Protein 3VOR (pdb70)

Sequence (182 aa):
GSDDSSRRTTVVSSEELVTNTNNTIRRVAMKKDDAYQQRRDDGGKKYPDYQAPLSLTADSIKKTDSTGIAVAQQLVQLGKLTPDDEARNGISGDYIGIGGAITSSGSTINKGFAMMELNGLSQQEEQCRRSILGQQVGDNWEEEYVAVGTSSPSGSYDALSSAGAVNMLLAATDDNNTTTILRSLAANGQQVSLTAEEKKILLKKTCTATVNSITLASR

Secondary structure (DSSP, 8-state):
--S-HHHHHHHHHHHHHHHHHHHHHGGGTS-PPP---TT--TTGGGT--S--HHHHHHHTTS--GGGGEETTTTEEPEEEEEESSTT--S--EEEEEEEEE-HHHHHHHHHHHGGGSSEEEEE-PPTT--HHHHT-SEETTPPP-SSSEEE-SSTT------HHHHTTS--SSSEEEEEEE-

Nearest PDB structures (foldseek):
  3s0t-assembly1_A  TM=9.886E-01  e=7.025E-37  Escherichia coli
  3hrv-assembly2_B  TM=7.943E-01  e=4.322E-12  Vibrio cholerae
  8uhf-assembly1_I  TM=8.083E-01  e=4.715E-10  Vibrio cholerae
  8uhf-assembly1_F  TM=7.954E-01  e=1.406E-09  Vibrio cholerae
  8uhf-assembly1_E  TM=7.817E-01  e=1.517E-08  Vibrio cholerae

Radius of gyration: 15.05 Å; Cα contacts (8 Å, |Δi|>4): 438; chains: 1; bounding box: 32×28×44 Å

Organism: Escherichia coli (NCBI:txid562)

Solvent-accessible surface area: 8328 Å² total; per-residue (Å²): 82,106,150,47,188,45,6,61,88,0,12,78,15,0,67,41,0,47,105,5,0,62,91,19,21,98,204,56,35,114,13,23,96,44,74,53,1,58,107,22,71,57,105,32,0,116,101,42,105,91,15,9,1,0,0,65,0,16,82,96,66,79,5,72,33,108,54,0,97,0,35,33,16,37,18,18,0,0,4,1,4,0,25,34,59,120,66,34,136,73,19,92,0,0,0,0,1,0,0,16,1,46,67,141,45,0,51,18,0,2,55,73,2,3,69,94,3,52,12,0,10,14,34,89,3,53,56,44,34,4,79,40,5,84,92,37,50,12,71,0,70,28,77,37,70,89,72,61,31,5,16,0,47,21,94,143,2,88,44,57,19,57,74,127,71,9,122,90,2,1,92,37,119,63,1,2,0,8,0,0,13,130

Foldseek 3Di:
DDPDPQLVLLLVLVVLLVVLQCVVPVVVQAGWAWDDQLPDDQVCLCPDDPTFVSSVSVVVVSDHQSSQARPQLRTGKTKHAADEDPPDPTRSKMKIKRWADFLVSVLVSCQRCVLVFQWKFKDFHHRSDDVQSVVDHHYQQDDDDLEGGQAGPHVVRNDDCDSVSSVNYSPDRIMMMMGMHD

InterPro domains:
  IPR010271 Toxin-coregulated pilus subunit TcpA [PF05946] (113-211)
  IPR012902 Prokaryotic N-terminal methylation site [PF07963] (26-50)
  IPR012902 Prokaryotic N-terminal methylation site [PS00409] (29-49)
  IPR012902 Prokaryotic N-terminal methylation site [TIGR02532] (28-50)
  IPR045584 Pilin-like [SSF54523] (59-236)

B-factor: mean 6.89, std 5.55, range [0.01, 31.21]

CATH classification: 3.30.1690.10

Structure (mmCIF, N/CA/C/O backbone):
data_3VOR
#
_entry.id   3VOR
#
_cell.length_a   33.820
_cell.length_b   47.710
_cell.length_c   42.450
_cell.angle_alpha   90.00
_cell.angle_beta   107.52
_cell.angle_gamma   90.00
#
_symmetry.space_group_name_H-M   'P 1 21 1'
#
loop_
_entity.id
_entity.type
_entity.pdbx_description
1 polymer 'CFA/III pilin'
2 water water
#
loop_
_atom_site.group_PDB
_atom_site.id
_atom_site.type_symbol
_atom_site.label_atom_id
_atom_site.label_alt_id
_atom_site.label_comp_id
_atom_site.label_asym_id
_atom_site.label_entity_id
_atom_site.label_seq_id
_atom_site.pdbx_PDB_ins_code
_atom_site.Cartn_x
_atom_site.Cartn_y
_atom_site.Cartn_z
_atom_site.occupancy
_atom_site.B_iso_or_equiv
_atom_site.auth_seq_id
_atom_site.auth_comp_id
_atom_site.auth_asym_id
_atom_site.auth_atom_id
_atom_site.pdbx_PDB_model_num
ATOM 1 N N . GLY A 1 1 ? 14.675 -6.299 64.718 0.45 7.13 1 GLY A N 1
ATOM 2 C CA . GLY A 1 1 ? 13.389 -5.553 64.661 0.45 7.03 1 GLY A CA 1
ATOM 3 C C . GLY A 1 1 ? 12.180 -6.468 64.675 0.45 7.97 1 GLY A C 1
ATOM 4 O O . GLY A 1 1 ? 12.305 -7.691 64.567 0.45 8.46 1 GLY A O 1
ATOM 10 N N . SER A 1 2 ? 10.999 -5.864 64.806 0.50 9.20 2 SER A N 1
ATOM 11 C CA . SER A 1 2 ? 9.727 -6.584 64.853 0.56 11.44 2 SER A CA 1
ATOM 12 C C . SER A 1 2 ? 9.343 -7.014 63.435 0.57 9.59 2 SER A C 1
ATOM 13 O O . SER A 1 2 ? 10.136 -6.854 62.530 0.42 9.07 2 SER A O 1
ATOM 21 N N A ASP A 1 3 ? 8.104 -7.368 63.095 0.45 12.79 3 ASP A N 1
ATOM 22 N N B ASP A 1 3 ? 8.240 -7.760 63.407 0.55 10.43 3 ASP A N 1
ATOM 23 C CA A ASP A 1 3 ? 7.881 -7.896 61.710 0.45 13.04 3 ASP A CA 1
ATOM 24 C CA B ASP A 1 3 ? 7.730 -8.397 62.209 0.55 9.55 3 ASP A CA 1
ATOM 25 C C A ASP A 1 3 ? 7.421 -6.985 60.525 0.45 14.01 3 ASP A C 1
ATOM 26 C C B ASP A 1 3 ? 7.008 -7.356 61.365 0.55 9.88 3 ASP A C 1
ATOM 27 O O A ASP A 1 3 ? 6.239 -6.652 60.422 0.45 14.17 3 ASP A O 1
ATOM 28 O O B ASP A 1 3 ? 5.801 -7.431 61.127 0.55 10.05 3 ASP A O 1
ATOM 45 N N A SER A 1 4 ? 8.339 -6.668 59.597 0.45 14.50 4 SER A N 1
ATOM 46 N N B SER A 1 4 ? 7.772 -6.370 60.914 0.55 9.66 4 SER A N 1
ATOM 47 C CA A SER A 1 4 ? 8.047 -5.752 58.474 0.45 13.77 4 SER A CA 1
ATOM 48 C CA B SER A 1 4 ? 7.216 -5.243 60.184 0.55 9.87 4 SER A CA 1
ATOM 49 C C A SER A 1 4 ? 8.807 -6.024 57.146 0.45 10.84 4 SER A C 1
ATOM 50 C C B SER A 1 4 ? 7.605 -5.301 58.718 0.55 8.04 4 SER A C 1
ATOM 51 O O A SER A 1 4 ? 10.034 -5.995 57.110 0.45 10.97 4 SER A O 1
ATOM 52 O O B SER A 1 4 ? 8.75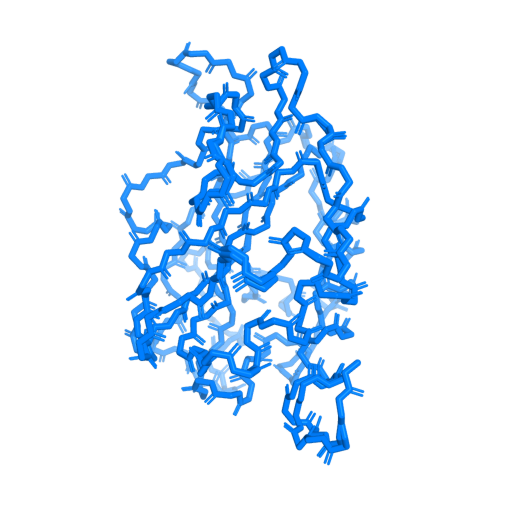7 -5.557 58.368 0.55 10.27 4 SER A O 1
ATOM 67 N N A ARG A 1 5 ? 8.065 -6.235 56.056 0.45 10.27 5 ARG A N 1
ATOM 68 N N B ARG A 1 5 ? 6.628 -5.049 57.861 0.55 7.98 5 ARG A N 1
ATOM 69 C CA A ARG A 1 5 ? 8.654 -6.544 54.746 0.45 10.64 5 ARG A CA 1
ATOM 70 C CA B ARG A 1 5 ? 6.817 -5.218 56.437 0.55 7.56 5 ARG A CA 1
ATOM 71 C C A ARG A 1 5 ? 9.537 -5.431 54.200 0.45 8.28 5 ARG A C 1
ATOM 72 C C B ARG A 1 5 ? 7.971 -4.356 55.929 0.55 7.79 5 ARG A C 1
ATOM 73 O O A ARG A 1 5 ? 10.647 -5.682 53.723 0.45 9.39 5 ARG A O 1
ATOM 74 O O B ARG A 1 5 ? 8.206 -3.247 56.412 0.55 9.06 5 ARG A O 1
ATOM 115 N N A THR A 1 6 ? 9.044 -4.199 54.260 0.45 8.05 6 THR A N 1
ATOM 116 N N B THR A 1 6 ? 8.703 -4.907 54.968 0.55 7.55 6 THR A N 1
ATOM 117 C CA A THR A 1 6 ? 9.779 -3.086 53.677 0.45 9.35 6 THR A CA 1
ATOM 118 C CA B THR A 1 6 ? 9.693 -4.165 54.179 0.55 7.46 6 THR A CA 1
ATOM 119 C C A THR A 1 6 ? 11.055 -2.785 54.466 0.45 8.28 6 THR A C 1
ATOM 120 C C B THR A 1 6 ? 11.041 -3.895 54.865 0.55 6.31 6 THR A C 1
ATOM 121 O O A THR A 1 6 ? 12.055 -2.379 53.886 0.45 9.36 6 THR A O 1
ATOM 122 O O B THR A 1 6 ? 12.044 -3.792 54.177 0.55 6.81 6 THR A O 1
ATOM 143 N N A VAL A 1 7 ? 11.028 -2.988 55.779 0.45 6.25 7 VAL A N 1
ATOM 144 N N B VAL A 1 7 ? 11.078 -3.782 56.194 0.55 5.54 7 VAL A N 1
ATOM 145 C CA A VAL A 1 7 ? 12.243 -2.823 56.574 0.45 5.29 7 VAL A CA 1
ATOM 146 C CA B VAL A 1 7 ? 12.332 -3.425 56.879 0.55 5.03 7 VAL A CA 1
ATOM 147 C C A VAL A 1 7 ? 13.300 -3.906 56.280 0.45 4.49 7 VAL A C 1
ATOM 148 C C B VAL A 1 7 ? 13.465 -4.430 56.608 0.55 4.12 7 VAL A C 1
ATOM 149 O O A VAL A 1 7 ? 14.448 -3.584 55.988 0.45 4.08 7 VAL A O 1
ATOM 150 O O B VAL A 1 7 ? 14.570 -4.025 56.260 0.55 3.90 7 VAL A O 1
ATOM 175 N N A SER A 1 8 ? 12.919 -5.181 56.344 0.45 5.57 8 SER A N 1
ATOM 176 N N B SER A 1 8 ? 13.204 -5.727 56.750 0.55 3.96 8 SER A N 1
ATOM 177 C CA A SER A 1 8 ? 13.900 -6.278 56.275 0.45 6.36 8 SER A CA 1
ATOM 178 C CA B SER A 1 8 ? 14.203 -6.720 56.398 0.55 3.80 8 SER A CA 1
ATOM 179 C C A SER A 1 8 ? 14.630 -6.297 54.970 0.45 7.22 8 SER A C 1
ATOM 180 C C B SER A 1 8 ? 14.699 -6.505 54.920 0.55 6.28 8 SER A C 1
ATOM 181 O O A SER A 1 8 ? 15.855 -6.452 54.874 0.45 5.58 8 SER A O 1
ATOM 182 O O B SER A 1 8 ? 15.900 -6.562 54.678 0.55 8.17 8 SER A O 1
ATOM 197 N N . GLU A 1 9 ? 13.807 -6.195 53.951 1.00 9.31 9 GLU A N 1
ATOM 198 C CA A GLU A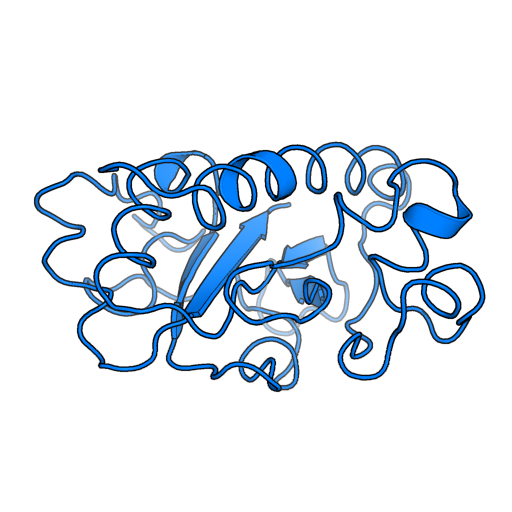 1 9 ? 14.260 -6.044 52.557 0.61 8.62 9 GLU A CA 1
ATOM 199 C CA B GLU A 1 9 ? 14.211 -6.019 52.551 0.39 9.06 9 GLU A CA 1
ATOM 200 C C . GLU A 1 9 ? 15.177 -4.842 52.386 1.00 7.25 9 GLU A C 1
ATOM 201 O O . GLU A 1 9 ? 16.179 -4.925 51.654 1.00 6.95 9 GLU A O 1
ATOM 224 N N . LEU A 1 10 ? 14.844 -3.729 53.038 1.00 6.13 10 LEU A N 1
ATOM 225 C CA . LEU A 1 10 ? 15.679 -2.537 52.920 1.00 5.11 10 LEU A CA 1
ATOM 226 C C . LEU A 1 10 ? 17.049 -2.797 53.552 1.00 4.21 10 LEU A C 1
ATOM 227 O O . LEU A 1 10 ? 18.078 -2.444 52.974 1.00 4.08 10 LEU A O 1
ATOM 243 N N . VAL A 1 11 ? 17.054 -3.422 54.729 1.00 3.75 11 VAL A N 1
ATOM 244 C CA . VAL A 1 11 ? 18.309 -3.782 55.373 1.00 3.98 11 VAL A CA 1
ATOM 245 C C . VAL A 1 11 ? 19.164 -4.657 54.447 1.00 3.82 11 VAL A C 1
ATOM 246 O O . VAL A 1 11 ? 20.350 -4.405 54.247 1.00 3.82 11 VAL A O 1
ATOM 259 N N . THR A 1 12 ? 18.571 -5.694 53.880 1.00 4.51 12 THR A N 1
ATOM 260 C CA . THR A 1 12 ? 19.321 -6.554 52.991 1.00 4.82 12 THR A CA 1
ATOM 261 C C . THR A 1 12 ? 19.832 -5.760 51.783 1.00 4.19 12 THR A C 1
ATOM 262 O O . THR A 1 12 ? 20.980 -5.931 51.377 1.00 4.47 12 THR A O 1
ATOM 273 N N . ASN A 1 13 ? 19.014 -4.871 51.230 1.00 4.65 13 ASN A N 1
ATOM 274 C CA . ASN A 1 13 ? 19.465 -4.048 50.112 1.00 4.35 13 ASN A CA 1
ATOM 275 C C . ASN A 1 13 ? 20.693 -3.227 50.492 1.00 3.80 13 ASN A C 1
ATOM 276 O O . ASN A 1 13 ? 21.581 -3.036 49.662 1.00 4.07 13 ASN A O 1
ATOM 287 N N . THR A 1 14 ? 20.768 -2.718 51.724 1.00 3.70 14 THR A N 1
ATOM 288 C CA . THR A 1 14 ? 21.951 -1.939 52.076 1.00 3.31 14 THR A CA 1
ATOM 289 C C . THR A 1 14 ? 23.226 -2.758 51.929 1.00 3.57 14 THR A C 1
ATOM 290 O O . THR A 1 14 ? 24.256 -2.235 51.512 1.00 4.29 14 THR A O 1
ATOM 301 N N . ASN A 1 15 ? 23.176 -4.035 52.291 1.00 5.51 15 ASN A N 1
ATOM 302 C CA A ASN A 1 15 ? 24.282 -4.968 52.174 0.54 5.00 15 ASN A CA 1
ATOM 303 C CA B ASN A 1 15 ? 24.397 -4.805 52.098 0.46 4.58 15 ASN A CA 1
ATOM 304 C C . ASN A 1 15 ? 24.604 -5.269 50.683 1.00 4.64 15 ASN A C 1
ATOM 305 O O . ASN A 1 15 ? 25.759 -5.282 50.233 1.00 5.63 15 ASN A O 1
ATOM 326 N N . THR A 1 16 ? 23.549 -5.577 49.930 1.00 4.37 16 THR A N 1
ATOM 327 C CA . THR A 1 16 ? 23.725 -5.893 48.518 1.00 4.52 16 THR A CA 1
ATOM 328 C C . THR A 1 16 ? 24.364 -4.707 47.780 1.00 4.17 16 THR A C 1
ATOM 329 O O . THR A 1 16 ? 25.257 -4.866 46.944 1.00 4.99 16 THR A O 1
ATOM 340 N N . ILE A 1 17 ? 23.879 -3.504 48.075 1.00 4.01 17 ILE A N 1
ATOM 341 C CA . ILE A 1 17 ? 24.413 -2.305 47.460 1.00 3.74 17 ILE A CA 1
ATOM 342 C C . ILE A 1 17 ? 25.866 -2.085 47.881 1.00 4.09 17 ILE A C 1
ATOM 343 O O . ILE A 1 17 ? 26.690 -1.732 47.051 1.00 4.68 17 ILE A O 1
ATOM 359 N N . ARG A 1 18 ? 26.190 -2.292 49.149 1.00 5.98 18 ARG A N 1
ATOM 360 C CA A ARG A 1 18 ? 27.565 -2.122 49.591 0.46 5.90 18 ARG A CA 1
ATOM 361 C CA B ARG A 1 18 ? 27.562 -2.136 49.594 0.54 6.00 18 ARG A CA 1
ATOM 362 C C . ARG A 1 18 ? 28.512 -3.026 48.794 1.00 5.95 18 ARG A C 1
ATOM 363 O O . ARG A 1 18 ? 29.573 -2.588 48.349 1.00 6.53 18 ARG A O 1
ATOM 404 N N . VAL A 1 19 ? 28.140 -4.295 48.621 1.00 5.94 19 VAL A N 1
ATOM 405 C CA . VAL A 1 19 ? 28.959 -5.237 47.859 1.00 6.70 19 VAL A CA 1
ATOM 406 C C . VAL A 1 19 ? 29.134 -4.735 46.423 1.00 5.93 19 VAL A C 1
ATOM 407 O O . VAL A 1 19 ? 30.231 -4.748 45.861 1.00 6.67 19 VAL A O 1
ATOM 420 N N . ALA A 1 20 ? 28.038 -4.298 45.818 1.00 4.74 20 ALA A N 1
ATOM 421 C CA . ALA A 1 20 ? 28.079 -3.817 44.437 1.00 4.49 20 ALA A CA 1
ATOM 422 C C . ALA A 1 20 ? 28.925 -2.548 44.286 1.00 4.29 20 ALA A C 1
ATOM 423 O O . ALA A 1 20 ? 29.656 -2.414 43.304 1.00 5.03 20 ALA A O 1
ATOM 430 N N . MET A 1 21 ? 28.798 -1.612 45.225 1.00 4.28 21 MET A N 1
ATOM 431 C CA . MET A 1 21 ? 29.593 -0.384 45.193 1.00 4.59 21 MET A CA 1
ATOM 432 C C . MET A 1 21 ? 31.079 -0.705 45.236 1.00 5.34 21 MET A C 1
ATOM 433 O O . MET A 1 21 ? 31.878 -0.123 44.523 1.00 5.93 21 MET A O 1
ATOM 447 N N . LYS A 1 22 ? 31.465 -1.608 46.121 1.00 7.40 22 LYS A N 1
ATOM 448 C CA A LYS A 1 22 ? 32.866 -2.014 46.218 0.53 8.84 22 LYS A CA 1
ATOM 449 C CA B LYS A 1 22 ? 32.864 -1.994 46.204 0.47 8.04 22 LYS A CA 1
ATOM 450 C C . LYS A 1 22 ? 33.330 -2.639 44.905 1.00 7.43 22 LYS A C 1
ATOM 451 O O . LYS A 1 22 ? 34.407 -2.307 44.383 1.00 8.04 22 LYS A O 1
ATOM 488 N N A ASP A 1 23 ? 32.529 -3.552 44.364 0.61 6.82 23 ASP A N 1
ATOM 489 N N B ASP A 1 23 ? 32.539 -3.553 44.363 0.39 6.82 23 ASP A N 1
ATOM 490 C CA A ASP A 1 23 ? 32.893 -4.243 43.137 0.61 7.05 23 ASP A CA 1
ATOM 491 C CA B ASP A 1 23 ? 32.938 -4.221 43.137 0.39 6.99 23 ASP A CA 1
ATOM 492 C C A ASP A 1 23 ? 33.070 -3.253 41.985 0.61 7.02 23 ASP A C 1
ATOM 493 C C B ASP A 1 23 ? 33.087 -3.237 41.982 0.39 7.02 23 ASP A C 1
ATOM 494 O O A ASP A 1 23 ? 34.041 -3.321 41.243 0.61 9.50 23 ASP A O 1
ATOM 495 O O B ASP A 1 23 ? 34.050 -3.302 41.227 0.39 9.50 23 ASP A O 1
ATOM 512 N N . ALA A 1 24 ? 32.150 -2.307 41.857 1.00 7.14 24 ALA A N 1
ATOM 513 C CA . ALA A 1 24 ? 32.183 -1.376 40.755 1.00 6.71 24 ALA A CA 1
ATOM 514 C C . ALA A 1 24 ? 33.312 -0.359 40.860 1.00 6.46 24 ALA A C 1
ATOM 515 O O . ALA A 1 24 ? 33.926 -0.017 39.857 1.00 8.01 24 ALA A O 1
ATOM 522 N N . TYR A 1 25 ? 33.566 0.145 42.065 1.00 6.23 25 TYR A N 1
ATOM 523 C CA . TYR A 1 25 ? 34.326 1.388 42.222 1.00 5.77 25 TYR A CA 1
ATOM 524 C C . TYR A 1 25 ? 35.555 1.347 43.090 1.00 7.24 25 TYR A C 1
ATOM 525 O O . TYR A 1 25 ? 36.383 2.242 43.008 1.00 7.21 25 TYR A O 1
ATOM 543 N N A GLN A 1 26 ? 35.752 0.298 43.869 0.44 9.20 26 GLN A N 1
ATOM 544 N N B GLN A 1 26 ? 35.620 0.392 44.005 0.56 7.63 26 GLN A N 1
ATOM 545 C CA A GLN A 1 26 ? 36.921 0.296 44.741 0.44 10.07 26 GLN A CA 1
ATOM 546 C CA B GLN A 1 26 ? 36.686 0.421 44.992 0.56 8.00 26 GLN A CA 1
ATOM 547 C C A GLN A 1 26 ? 38.247 0.397 43.945 0.44 10.42 26 GLN A C 1
ATOM 548 C C B GLN A 1 26 ? 38.070 0.504 44.331 0.56 9.23 26 GLN A C 1
ATOM 549 O O A GLN A 1 26 ? 39.205 0.983 44.438 0.44 13.03 26 GLN A O 1
ATOM 550 O O B GLN A 1 26 ? 38.943 1.213 44.828 0.56 10.08 26 GLN A O 1
ATOM 577 N N A ARG A 1 27 ? 38.304 -0.143 42.724 0.44 12.00 27 ARG A N 1
ATOM 578 N N B ARG A 1 27 ? 38.273 -0.216 43.227 0.56 9.86 27 ARG A N 1
ATOM 579 C CA A ARG A 1 27 ? 39.524 -0.061 41.897 0.44 14.16 27 ARG A CA 1
ATOM 580 C CA B ARG A 1 27 ? 39.564 -0.211 42.528 0.56 11.18 27 ARG A CA 1
ATOM 581 C C A ARG A 1 27 ? 39.888 1.378 41.498 0.44 11.52 27 ARG A C 1
ATOM 582 C C B ARG A 1 27 ? 39.962 1.197 42.064 0.56 9.23 27 ARG A C 1
ATOM 583 O O A ARG A 1 27 ? 41.045 1.679 41.178 0.44 10.90 27 ARG A O 1
ATOM 584 O O B ARG A 1 27 ? 41.151 1.496 41.943 0.56 10.50 27 ARG A O 1
ATOM 625 N N A ASP A 1 28 ? 38.893 2.257 41.506 0.44 10.75 28 ASP A N 1
ATOM 626 N N B ASP A 1 28 ? 38.972 2.039 41.772 0.56 7.54 28 ASP A N 1
ATOM 627 C CA A ASP A 1 28 ? 39.094 3.672 41.203 0.44 9.33 28 ASP A CA 1
ATOM 628 C CA B ASP A 1 28 ? 39.198 3.416 41.305 0.56 7.15 28 ASP A CA 1
ATOM 629 C C A ASP A 1 28 ? 39.639 4.448 42.398 0.44 7.33 28 ASP A C 1
ATOM 630 C C B ASP A 1 28 ? 39.773 4.266 42.417 0.56 5.95 28 ASP A C 1
ATOM 631 O O A ASP A 1 28 ? 40.111 5.576 42.243 0.44 7.81 28 ASP A O 1
ATOM 632 O O B ASP A 1 28 ? 40.370 5.310 42.161 0.56 7.09 28 ASP A O 1
ATOM 649 N N A GLY A 1 29 ? 39.536 3.858 43.587 0.44 7.67 29 GLY A N 1
ATOM 650 N N B GLY A 1 29 ? 39.545 3.840 43.654 0.56 7.64 29 GLY A N 1
ATOM 651 C CA A GLY A 1 29 ? 39.939 4.524 44.811 0.44 9.85 29 GLY A CA 1
ATOM 652 C CA B GLY A 1 29 ? 39.978 4.591 44.811 0.56 9.85 29 GLY A CA 1
ATOM 653 C C A GLY A 1 29 ? 39.111 5.754 45.132 0.44 9.21 29 GLY A C 1
ATOM 654 C C B GLY A 1 29 ? 39.053 5.720 45.210 0.56 9.20 29 GLY A C 1
ATOM 655 O O A GLY A 1 29 ? 39.552 6.607 45.901 0.44 12.12 29 GLY A O 1
ATOM 656 O O B GLY A 1 29 ? 39.370 6.419 46.163 0.56 12.12 29 GLY A O 1
ATOM 663 N N A LYS A 1 30 ? 37.925 5.845 44.538 0.44 6.24 30 LYS A N 1
ATOM 664 N N B LYS A 1 30 ? 37.934 5.888 44.507 0.56 6.25 30 LYS A N 1
ATOM 665 C CA A LYS A 1 30 ? 36.989 6.921 44.807 0.44 5.96 30 LYS A CA 1
ATOM 666 C CA B LYS A 1 30 ? 36.984 6.953 44.774 0.56 5.96 30 LYS A CA 1
ATOM 667 C C A LYS A 1 30 ? 35.622 6.497 44.291 0.44 4.19 30 LYS A C 1
ATOM 668 C C B LYS A 1 30 ? 35.628 6.561 44.213 0.56 4.19 30 LYS A C 1
ATOM 669 O O A LYS A 1 30 ? 35.505 5.504 43.565 0.44 4.73 30 LYS A O 1
ATOM 670 O O B LYS A 1 30 ? 35.529 5.689 43.351 0.56 4.74 30 LYS A O 1
ATOM 707 N N . TYR A 1 31 ? 34.604 7.246 44.702 1.00 3.08 31 TYR A N 1
ATOM 708 C CA . TYR A 1 31 ? 33.212 6.890 44.474 1.00 2.73 31 TYR A CA 1
ATOM 709 C C . TYR A 1 31 ? 32.464 8.006 43.755 1.00 2.85 31 TYR A C 1
ATOM 710 O O . TYR A 1 31 ? 32.897 9.161 43.756 1.00 3.40 31 TYR A O 1
ATOM 728 N N . PRO A 1 32 ? 31.327 7.683 43.122 1.00 3.07 32 PRO A N 1
ATOM 729 C CA . PRO A 1 32 ? 30.629 8.696 42.329 1.00 3.51 32 PRO A CA 1
ATOM 730 C C . PRO A 1 32 ? 29.977 9.811 43.140 1.00 2.71 32 PRO A C 1
ATOM 731 O O . PRO A 1 32 ? 29.449 9.596 44.222 1.00 3.26 32 PRO A O 1
ATOM 742 N N . ASP A 1 33 ? 29.954 11.002 42.559 1.00 2.61 33 ASP A N 1
ATOM 743 C CA . ASP A 1 33 ? 29.180 12.104 43.105 1.00 2.34 33 ASP A CA 1
ATOM 744 C C . ASP A 1 33 ? 27.694 11.726 43.158 1.00 2.19 33 ASP A C 1
ATOM 745 O O . ASP A 1 33 ? 27.191 10.970 42.325 1.00 2.61 33 ASP A O 1
ATOM 754 N N . TYR A 1 34 ? 26.985 12.338 44.095 1.00 2.13 34 TYR A N 1
ATOM 755 C CA . TYR A 1 34 ? 25.542 12.252 44.139 1.00 1.92 34 TYR A CA 1
ATOM 756 C C . TYR A 1 34 ? 24.915 12.763 42.844 1.00 1.83 34 TYR A C 1
ATOM 757 O O . TYR A 1 34 ? 25.244 13.852 42.367 1.00 2.53 34 TYR A O 1
ATOM 775 N N . GLN A 1 35 ? 23.958 11.998 42.320 1.00 1.72 35 GLN A N 1
ATOM 776 C CA . GLN A 1 35 ? 22.954 12.495 41.379 1.00 1.98 35 GLN A CA 1
ATOM 777 C C . GLN A 1 35 ? 21.623 11.939 41.876 1.00 1.99 35 GLN A C 1
ATOM 778 O O . GLN A 1 35 ? 21.541 10.790 42.300 1.00 2.43 35 GLN A O 1
ATOM 792 N N . ALA A 1 36 ? 20.581 12.755 41.858 1.00 2.37 36 ALA A N 1
ATOM 793 C CA . ALA A 1 36 ? 19.341 12.359 42.500 1.00 2.75 36 ALA A CA 1
ATOM 794 C C . ALA A 1 36 ? 18.646 11.221 41.754 1.00 2.17 36 ALA A C 1
ATOM 795 O O . ALA A 1 36 ? 18.454 11.298 40.551 1.00 2.59 36 ALA A O 1
ATOM 802 N N . PRO A 1 37 ? 18.195 10.191 42.491 1.00 1.96 37 PRO A N 1
ATOM 803 C CA . PRO A 1 37 ? 17.476 9.057 41.878 1.00 1.93 37 PRO A CA 1
ATOM 804 C C . PRO A 1 37 ? 15.954 9.209 41.969 1.00 1.99 37 PRO A C 1
ATOM 805 O O . PRO A 1 37 ? 15.228 8.266 41.672 1.00 2.53 37 PRO A O 1
ATOM 816 N N . LEU A 1 38 ? 15.491 10.372 42.414 1.00 2.96 38 LEU A N 1
ATOM 817 C CA . LEU A 1 38 ? 14.123 10.567 42.865 1.00 2.71 38 LEU A CA 1
ATOM 818 C C . LEU A 1 38 ? 13.090 10.600 41.765 1.00 3.53 38 LEU A C 1
ATOM 819 O O . LEU A 1 38 ? 11.889 10.531 42.067 1.00 5.39 38 LEU A O 1
ATOM 835 N N . SER A 1 39 ? 13.532 10.709 40.511 1.00 4.12 39 SER A N 1
ATOM 836 C CA . SER A 1 39 ? 12.609 10.653 39.391 1.00 5.09 39 SER A CA 1
ATOM 837 C C . SER A 1 39 ? 12.729 9.351 38.598 1.00 4.67 39 SER A C 1
ATOM 838 O O . SER A 1 39 ? 12.040 9.181 37.598 1.00 5.80 39 SER A O 1
ATOM 846 N N . LEU A 1 40 ? 13.587 8.432 39.033 1.00 4.46 40 LEU A N 1
ATOM 847 C CA . LEU A 1 40 ? 13.750 7.170 38.339 1.00 3.90 40 LEU A CA 1
ATOM 848 C C . LEU A 1 40 ? 12.513 6.307 38.432 1.00 4.04 40 LEU A C 1
ATOM 849 O O . LEU A 1 40 ? 11.778 6.328 39.414 1.00 5.18 40 LEU A O 1
ATOM 865 N N . THR A 1 41 ? 12.350 5.503 37.398 1.00 4.45 41 THR A N 1
ATOM 866 C CA . THR A 1 41 ? 11.376 4.429 37.368 1.00 5.48 41 THR A CA 1
ATOM 867 C C . THR A 1 41 ? 12.120 3.108 37.174 1.00 5.34 41 THR A C 1
ATOM 868 O O . THR A 1 41 ? 13.336 3.082 36.948 1.00 4.66 41 THR A O 1
ATOM 879 N N . ALA A 1 42 ? 11.379 2.006 37.172 1.00 6.95 42 ALA A N 1
ATOM 880 C CA . ALA A 1 42 ? 12.010 0.726 36.912 1.00 8.47 42 ALA A CA 1
ATOM 881 C C . ALA A 1 42 ? 12.553 0.670 35.477 1.00 7.26 42 ALA A C 1
ATOM 882 O O . ALA A 1 42 ? 13.451 -0.130 35.205 1.00 9.06 42 ALA A O 1
ATOM 889 N N . ASP A 1 43 ? 12.027 1.505 34.580 1.00 5.74 43 ASP A N 1
ATOM 890 C CA . ASP A 1 43 ? 12.611 1.627 33.256 1.00 5.30 43 ASP A CA 1
ATOM 891 C C . ASP A 1 43 ? 13.877 2.472 33.276 1.00 4.94 43 ASP A C 1
ATOM 892 O O . ASP A 1 43 ? 14.952 2.058 32.802 1.00 5.37 43 ASP A O 1
ATOM 901 N N . SER A 1 44 ? 13.756 3.675 33.831 1.00 4.37 44 SER A N 1
ATOM 902 C CA . SER A 1 44 ? 14.825 4.643 33.640 1.00 3.52 44 SER A CA 1
ATOM 903 C C . SER A 1 44 ? 16.037 4.390 34.542 1.00 3.06 44 SER A C 1
ATOM 904 O O . SER A 1 44 ? 17.124 4.892 34.250 1.00 3.05 44 SER A O 1
ATOM 912 N N . ILE A 1 45 ? 15.920 3.580 35.585 1.00 2.97 45 ILE A N 1
ATOM 913 C CA . ILE A 1 45 ? 17.129 3.174 36.289 1.00 2.81 45 ILE A CA 1
ATOM 914 C C . ILE A 1 45 ? 18.095 2.432 35.357 1.00 3.05 45 ILE A C 1
ATOM 915 O O . ILE A 1 45 ? 19.302 2.427 35.582 1.00 3.20 45 ILE A O 1
ATOM 931 N N . LYS A 1 46 ? 17.554 1.818 34.299 1.00 3.79 46 LYS A N 1
ATOM 932 C CA A LYS A 1 46 ? 18.335 1.069 33.332 0.51 3.95 46 LYS A CA 1
ATOM 933 C CA B LYS A 1 46 ? 18.382 1.090 33.347 0.49 3.91 46 LYS A CA 1
ATOM 934 C C . LYS A 1 46 ? 18.918 1.955 32.221 1.00 3.98 46 LYS A C 1
ATOM 935 O O . LYS A 1 46 ? 19.725 1.472 31.418 1.00 4.92 46 LYS A O 1
ATOM 972 N N . THR A 1 47 ? 18.496 3.219 32.145 1.00 3.80 47 THR A N 1
ATOM 973 C CA . THR A 1 47 ? 18.859 4.070 31.029 1.00 3.98 47 THR A CA 1
ATOM 974 C C . THR A 1 47 ? 19.442 5.425 31.402 1.00 3.24 47 THR A C 1
ATOM 975 O O . THR A 1 47 ? 20.110 6.042 30.574 1.00 4.59 47 THR A O 1
ATOM 986 N N . ASP A 1 48 ? 19.190 5.930 32.604 1.00 2.99 48 ASP A N 1
ATOM 987 C CA . ASP A 1 48 ? 19.641 7.273 32.924 1.00 3.22 48 ASP A CA 1
ATOM 988 C C . ASP A 1 48 ? 21.159 7.274 32.996 1.00 2.90 48 ASP A C 1
ATOM 989 O O . ASP A 1 48 ? 21.751 6.434 33.658 1.00 4.06 48 ASP A O 1
ATOM 998 N N . SER A 1 49 ? 21.785 8.249 32.352 1.00 2.70 49 SER A N 1
ATOM 999 C CA . SER A 1 49 ? 23.237 8.283 32.272 1.00 3.41 49 SER A CA 1
ATOM 1000 C C . SER A 1 49 ? 23.845 9.548 32.874 1.00 3.45 49 SER A C 1
ATOM 1001 O O . SER A 1 49 ? 24.979 9.890 32.570 1.00 5.42 49 SER A O 1
ATOM 1009 N N . THR A 1 50 ? 23.126 10.181 33.793 1.00 3.01 50 THR A N 1
ATOM 1010 C CA . THR A 1 50 ? 23.657 11.366 34.457 1.00 3.10 50 THR A CA 1
ATOM 1011 C C . THR A 1 50 ? 24.598 11.061 35.625 1.00 3.47 50 THR A C 1
ATOM 1012 O O . THR A 1 50 ? 25.216 11.971 36.160 1.00 4.66 50 THR A O 1
ATOM 1023 N N . GLY A 1 51 ? 24.737 9.797 36.004 1.00 3.33 51 GLY A N 1
ATOM 1024 C CA . GLY A 1 51 ? 25.659 9.433 37.065 1.00 3.49 51 GLY A CA 1
ATOM 1025 C C . GLY A 1 51 ? 25.014 9.073 38.393 1.00 2.98 51 GLY A C 1
ATOM 1026 O O . GLY A 1 51 ? 25.674 9.164 39.429 1.00 4.07 51 GLY A O 1
ATOM 1030 N N . ILE A 1 52 ? 23.754 8.660 38.373 1.00 2.47 52 ILE A N 1
ATOM 1031 C CA . ILE A 1 52 ? 23.073 8.226 39.587 1.00 2.17 52 ILE A CA 1
ATOM 1032 C C . ILE A 1 52 ? 23.627 6.851 39.961 1.00 2.15 52 ILE A C 1
ATOM 1033 O O . ILE A 1 52 ? 23.544 5.928 39.160 1.00 2.77 52 ILE A O 1
ATOM 1049 N N . ALA A 1 53 ? 24.184 6.700 41.159 1.00 2.43 53 ALA A N 1
ATOM 1050 C CA . ALA A 1 53 ? 24.906 5.466 41.460 1.00 2.61 53 ALA A CA 1
ATOM 1051 C C . ALA A 1 53 ? 24.051 4.212 41.296 1.00 2.33 53 ALA A C 1
ATOM 1052 O O . ALA A 1 53 ? 24.533 3.245 40.723 1.00 2.72 53 ALA A O 1
ATOM 1059 N N . VAL A 1 54 ? 22.806 4.181 41.789 1.00 2.33 54 VAL A N 1
ATOM 1060 C CA . VAL A 1 54 ? 22.063 2.919 41.619 1.00 2.43 54 VAL A CA 1
ATOM 1061 C C . VAL A 1 54 ? 21.813 2.619 40.147 1.00 2.46 54 VAL A C 1
ATOM 1062 O O . VAL A 1 54 ? 21.755 1.448 39.753 1.00 2.83 54 VAL A O 1
ATOM 1075 N N . ALA A 1 55 ? 21.627 3.658 39.327 1.00 2.46 55 ALA A N 1
ATOM 1076 C CA . ALA A 1 55 ? 21.466 3.452 37.892 1.00 2.51 55 ALA A CA 1
ATOM 1077 C C . ALA A 1 55 ? 22.748 2.885 37.288 1.00 2.47 55 ALA A C 1
ATOM 1078 O O . ALA A 1 55 ? 22.706 1.969 36.456 1.00 2.61 55 ALA A O 1
ATOM 1085 N N . GLN A 1 56 ? 23.902 3.423 37.701 1.00 2.79 56 GLN A N 1
ATOM 1086 C CA A GLN A 1 56 ? 25.151 2.863 37.220 0.59 2.60 56 GLN A CA 1
ATOM 1087 C CA B GLN A 1 56 ? 25.180 2.885 37.244 0.41 2.98 56 GLN A CA 1
ATOM 1088 C C . GLN A 1 56 ? 25.285 1.392 37.610 1.00 2.33 56 GLN A C 1
ATOM 1089 O O . GLN A 1 56 ? 25.681 0.572 36.779 1.00 2.80 56 GLN A O 1
ATOM 1116 N N . LEU A 1 57 ? 24.969 1.048 38.860 1.00 2.35 57 LEU A N 1
ATOM 1117 C CA . LEU A 1 57 ? 25.112 -0.325 39.307 1.00 2.22 57 LEU A CA 1
ATOM 1118 C C . LEU A 1 57 ? 24.173 -1.271 38.547 1.00 2.19 57 L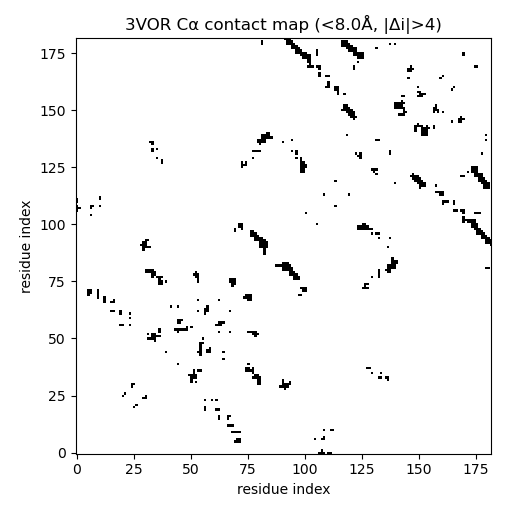EU A C 1
ATOM 1119 O O . LEU A 1 57 ? 24.563 -2.389 38.190 1.00 2.86 57 LEU A O 1
ATOM 1135 N N . VAL A 1 58 ? 22.945 -0.818 38.286 1.00 2.16 58 VAL A N 1
ATOM 1136 C CA . VAL A 1 58 ? 22.016 -1.621 37.491 1.00 2.27 58 VAL A CA 1
ATOM 1137 C C . VAL A 1 58 ? 22.530 -1.771 36.050 1.00 2.22 58 VAL A C 1
ATOM 1138 O O . VAL A 1 58 ? 22.489 -2.856 35.480 1.00 2.73 58 VAL A O 1
ATOM 1151 N N . GLN A 1 59 ? 23.026 -0.684 35.467 1.00 2.63 59 GLN A N 1
ATOM 1152 C CA . GLN A 1 59 ? 23.532 -0.736 34.107 1.00 2.91 59 GLN A CA 1
ATOM 1153 C C . GLN A 1 59 ? 24.821 -1.553 33.973 1.00 3.36 59 GLN A C 1
ATOM 1154 O O . GLN A 1 59 ? 25.104 -2.094 32.903 1.00 4.71 59 GLN A O 1
ATOM 1168 N N . LEU A 1 60 ? 25.595 -1.658 35.042 1.00 2.89 60 LEU A N 1
ATOM 1169 C CA . LEU A 1 60 ? 26.747 -2.550 35.095 1.00 3.28 60 LEU A CA 1
ATOM 1170 C C . LEU A 1 60 ? 26.348 -3.993 35.332 1.00 3.27 60 LEU A C 1
ATOM 1171 O O . LEU A 1 60 ? 27.199 -4.881 35.309 1.00 4.54 60 LEU A O 1
ATOM 1187 N N . GLY A 1 61 ? 25.075 -4.262 35.591 1.00 2.67 61 GLY A N 1
ATOM 1188 C CA . GLY A 1 61 ? 24.635 -5.620 35.834 1.00 3.50 61 GLY A CA 1
ATOM 1189 C C . GLY A 1 61 ? 24.997 -6.148 37.213 1.00 2.82 61 GLY A C 1
ATOM 1190 O O . GLY A 1 61 ? 24.974 -7.363 37.433 1.00 3.68 61 GLY A O 1
ATOM 1194 N N . LYS A 1 62 ? 25.298 -5.254 38.149 1.00 3.02 62 LYS A N 1
ATOM 1195 C CA . LYS A 1 62 ? 25.701 -5.616 39.496 1.00 3.80 62 LYS A CA 1
ATOM 1196 C C . LYS A 1 62 ? 24.594 -5.524 40.527 1.00 4.08 62 LYS A C 1
ATOM 1197 O O . LYS A 1 62 ? 24.813 -5.845 41.675 1.00 6.15 62 LYS A O 1
ATOM 1216 N N . LEU A 1 63 ? 23.434 -5.042 40.103 1.00 3.59 63 LEU A N 1
ATOM 1217 C CA . LEU A 1 63 ? 22.283 -4.756 40.938 1.00 3.58 63 LEU A CA 1
ATOM 1218 C C . LEU A 1 63 ? 21.084 -4.812 39.999 1.00 3.28 63 LEU A C 1
ATOM 1219 O O . LEU A 1 63 ? 21.244 -4.540 38.809 1.00 3.57 63 LEU A O 1
ATOM 1235 N N . THR A 1 64 ? 19.902 -5.074 40.539 1.00 3.30 64 THR A N 1
ATOM 1236 C CA . THR A 1 64 ? 18.676 -4.940 39.770 1.00 3.59 64 THR A CA 1
ATOM 1237 C C . THR A 1 64 ? 17.756 -3.916 40.440 1.00 3.51 64 THR A C 1
ATOM 1238 O O . THR A 1 64 ? 17.984 -3.496 41.587 1.00 4.12 64 THR A O 1
ATOM 1249 N N . PRO A 1 65 ? 16.688 -3.516 39.748 1.00 3.72 65 PRO A N 1
ATOM 1250 C CA . PRO A 1 65 ? 15.876 -2.430 40.304 1.00 4.52 65 PRO A CA 1
ATOM 1251 C C . PRO A 1 65 ? 15.334 -2.696 41.708 1.00 4.66 65 PRO A C 1
ATOM 1252 O O . PRO A 1 65 ? 15.345 -1.789 42.541 1.00 5.20 65 PRO A O 1
ATOM 1263 N N . ASP A 1 66 ? 14.867 -3.903 42.018 1.00 5.55 66 ASP A N 1
ATOM 1264 C CA A ASP A 1 66 ? 14.302 -4.114 43.361 0.62 5.37 66 ASP A CA 1
ATOM 1265 C CA B ASP A 1 66 ? 14.290 -4.094 43.341 0.38 6.67 66 ASP A CA 1
ATOM 1266 C C . ASP A 1 66 ? 15.332 -4.000 44.460 1.00 4.81 66 ASP A C 1
ATOM 1267 O O . ASP A 1 66 ? 15.001 -3.617 45.577 1.00 6.31 66 ASP A O 1
ATOM 1284 N N . GLU A 1 67 ? 16.576 -4.324 44.140 1.00 4.32 67 GLU A N 1
ATOM 1285 C CA . GLU A 1 67 ? 17.654 -4.256 45.112 1.00 3.52 67 GLU A CA 1
ATOM 1286 C C . GLU A 1 67 ? 18.105 -2.813 45.369 1.00 3.61 67 GLU A C 1
ATOM 1287 O O . GLU A 1 67 ? 18.812 -2.552 46.331 1.00 4.65 67 GLU A O 1
ATOM 1299 N N . ALA A 1 68 ? 17.692 -1.918 44.468 1.00 3.55 68 ALA A N 1
ATOM 1300 C CA . ALA A 1 68 ? 18.041 -0.507 44.509 1.00 3.80 68 ALA A CA 1
ATOM 1301 C C . ALA A 1 68 ? 16.965 0.341 45.155 1.00 3.62 68 ALA A C 1
ATOM 1302 O O . ALA A 1 68 ? 17.123 1.560 45.215 1.00 4.51 68 ALA A O 1
ATOM 1309 N N . ARG A 1 69 ? 15.882 -0.278 45.606 1.00 4.68 69 ARG A N 1
ATOM 1310 C CA . ARG A 1 69 ? 14.699 0.466 46.012 1.00 4.83 69 ARG A CA 1
ATOM 1311 C C . ARG A 1 69 ? 14.514 0.446 47.526 1.00 3.21 69 ARG A C 1
ATOM 1312 O O . ARG A 1 69 ? 14.751 -0.566 48.201 1.00 4.31 69 ARG A O 1
ATOM 1333 N N . ASN A 1 70 ? 14.040 1.587 48.037 1.00 2.52 70 ASN A N 1
ATOM 1334 C CA . ASN A 1 70 ? 13.572 1.712 49.409 1.00 2.29 70 ASN A CA 1
ATOM 1335 C C . ASN A 1 70 ? 12.044 1.576 49.373 1.00 2.62 70 ASN A C 1
ATOM 1336 O O . ASN A 1 70 ? 11.336 2.480 48.929 1.00 3.09 70 ASN A O 1
ATOM 1347 N N . GLY A 1 71 ? 11.536 0.414 49.778 1.00 3.77 71 GLY A N 1
ATOM 1348 C CA . GLY A 1 71 ? 10.114 0.178 49.691 1.00 4.62 71 GLY A CA 1
ATOM 1349 C C . GLY A 1 71 ? 9.307 0.906 50.749 1.00 4.88 71 GLY A C 1
ATOM 1350 O O . GLY A 1 71 ? 8.084 0.996 50.640 1.00 7.45 71 GLY A O 1
ATOM 1354 N N . ILE A 1 72 ? 9.978 1.406 51.778 1.00 4.44 72 ILE A N 1
ATOM 1355 C CA . ILE A 1 72 ? 9.320 2.201 52.806 1.00 4.53 72 ILE A CA 1
ATOM 1356 C C . ILE A 1 72 ? 8.975 3.588 52.270 1.00 4.39 72 ILE A C 1
ATOM 1357 O O . ILE A 1 72 ? 7.873 4.063 52.491 1.00 6.01 72 ILE A O 1
ATOM 1373 N N . SER A 1 73 ? 9.911 4.245 51.597 1.00 3.25 73 SER A N 1
ATOM 1374 C CA . SER A 1 73 ? 9.676 5.564 51.026 1.00 3.06 73 SER A CA 1
ATOM 1375 C C . SER A 1 73 ? 9.129 5.508 49.596 1.00 2.76 73 SER A C 1
ATOM 1376 O O . SER A 1 73 ? 8.635 6.509 49.104 1.00 3.66 73 SER A O 1
ATOM 1384 N N . GLY A 1 74 ? 9.272 4.370 48.917 1.00 2.85 74 GLY A N 1
ATOM 1385 C CA . GLY A 1 74 ? 8.915 4.273 47.526 1.00 3.91 74 GLY A CA 1
ATOM 1386 C C . GLY A 1 74 ? 9.872 4.988 46.591 1.00 3.58 74 GLY A C 1
ATOM 1387 O O . GLY A 1 74 ? 9.480 5.297 45.467 1.00 6.31 74 GLY A O 1
ATOM 1391 N N . ASP A 1 75 ? 11.082 5.284 47.052 1.00 2.58 75 ASP A N 1
ATOM 1392 C CA . ASP A 1 75 ? 12.105 5.914 46.220 1.00 2.12 75 ASP A CA 1
ATOM 1393 C C . ASP A 1 75 ? 13.247 4.925 45.967 1.00 2.02 75 ASP A C 1
ATOM 1394 O O . ASP A 1 75 ? 13.584 4.110 46.834 1.00 2.93 75 ASP A O 1
ATOM 1403 N N . TYR A 1 76 ? 13.891 5.065 44.821 1.00 1.97 76 TYR A N 1
ATOM 1404 C CA . TYR A 1 76 ? 15.174 4.422 44.626 1.00 1.96 76 TYR A CA 1
ATOM 1405 C C . TYR A 1 76 ? 16.186 5.071 45.595 1.00 1.85 76 TYR A C 1
ATOM 1406 O O . TYR A 1 76 ? 16.097 6.275 45.895 1.00 2.04 76 TYR A O 1
ATOM 1424 N N . ILE A 1 77 ? 17.111 4.263 46.095 1.00 2.29 77 ILE A N 1
ATOM 1425 C CA . ILE A 1 77 ? 17.996 4.649 47.176 1.00 1.87 77 ILE A CA 1
ATOM 1426 C C . ILE A 1 77 ? 19.023 5.699 46.718 1.00 1.66 77 ILE A C 1
ATOM 1427 O O . ILE A 1 77 ? 19.650 5.570 45.669 1.00 2.27 77 ILE A O 1
ATOM 1443 N N . GLY A 1 78 ? 19.162 6.736 47.537 1.00 1.93 78 GLY A N 1
ATOM 1444 C CA . GLY A 1 78 ? 20.144 7.771 47.297 1.00 1.89 78 GLY A CA 1
ATOM 1445 C C . GLY A 1 78 ? 21.540 7.330 47.711 1.00 1.53 78 GLY A C 1
ATOM 1446 O O . GLY A 1 78 ? 21.725 6.802 48.806 1.00 1.88 78 GLY A O 1
ATOM 1450 N N . ILE A 1 79 ? 22.507 7.585 46.832 1.00 1.51 79 ILE A N 1
ATOM 1451 C CA . ILE A 1 79 ? 23.899 7.257 47.078 1.00 1.52 79 ILE A CA 1
ATOM 1452 C C . ILE A 1 79 ? 24.732 8.433 46.558 1.00 1.54 79 ILE A C 1
ATOM 1453 O O . ILE A 1 79 ? 24.566 8.861 45.410 1.00 1.93 79 ILE A O 1
ATOM 1469 N N . GLY A 1 80 ? 25.619 8.936 47.393 1.00 2.57 80 GLY A N 1
ATOM 1470 C CA . GLY A 1 80 ? 26.469 10.045 47.031 1.00 3.03 80 GLY A CA 1
ATOM 1471 C C . GLY A 1 80 ? 27.872 9.876 47.563 1.00 2.08 80 GLY A C 1
ATOM 1472 O O . GLY A 1 80 ? 28.251 8.815 48.069 1.00 2.20 80 GLY A O 1
ATOM 1476 N N . GLY A 1 81 ? 28.641 10.951 47.452 1.00 1.85 81 GLY A N 1
ATOM 1477 C CA . GLY A 1 81 ? 30.004 10.918 47.924 1.00 1.76 81 GLY A CA 1
ATOM 1478 C C . GLY A 1 81 ? 30.112 11.139 49.419 1.00 1.82 81 GLY A C 1
ATOM 1479 O O . GLY A 1 81 ? 29.235 11.734 50.053 1.00 2.55 81 GLY A O 1
ATOM 1483 N N . ALA A 1 82 ? 31.243 10.706 49.960 1.00 1.89 82 ALA A N 1
ATOM 1484 C CA . ALA A 1 82 ? 31.619 10.994 51.335 1.00 1.97 82 ALA A 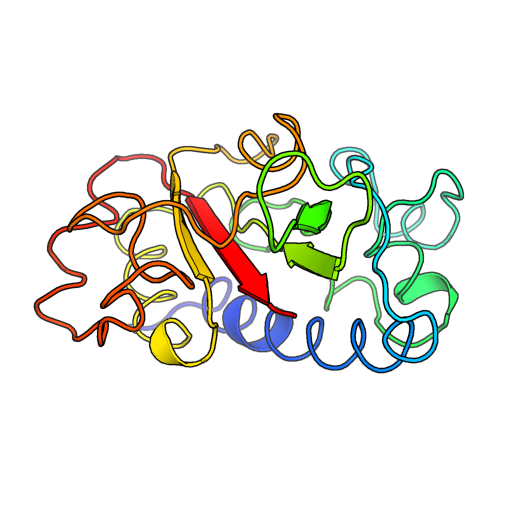CA 1
ATOM 1485 C C . ALA A 1 82 ? 33.114 11.338 51.333 1.00 1.86 82 ALA A C 1
ATOM 1486 O O . ALA A 1 82 ? 33.892 10.809 50.541 1.00 2.43 82 ALA A O 1
ATOM 1493 N N . ILE A 1 83 ? 33.468 12.266 52.214 1.00 1.70 83 ILE A N 1
ATOM 1494 C CA . ILE A 1 83 ? 34.851 12.682 52.359 1.00 1.46 83 ILE A CA 1
ATOM 1495 C C . ILE A 1 83 ? 35.416 12.187 53.682 1.00 1.35 83 ILE A C 1
ATOM 1496 O O . ILE A 1 83 ? 34.711 11.998 54.685 1.00 2.13 83 ILE A O 1
ATOM 1512 N N . THR A 1 84 ? 36.743 12.024 53.660 1.00 1.32 84 THR A N 1
ATOM 1513 C CA . THR A 1 84 ? 37.466 11.440 54.778 1.00 1.65 84 THR A CA 1
ATOM 1514 C C . THR A 1 84 ? 38.527 12.391 55.345 1.00 1.91 84 THR A C 1
ATOM 1515 O O . THR A 1 84 ? 39.331 11.988 56.190 1.00 3.00 84 THR A O 1
ATOM 1526 N N . SER A 1 85 ? 38.486 13.662 54.921 1.00 1.77 85 SER A N 1
ATOM 1527 C CA . SER A 1 85 ? 39.355 14.680 55.480 1.00 1.95 85 SER A CA 1
ATOM 1528 C C . SER A 1 85 ? 38.740 16.042 55.137 1.00 1.81 85 SER A C 1
ATOM 1529 O O . SER A 1 85 ? 38.008 16.186 54.148 1.00 1.96 85 SER A O 1
ATOM 1537 N N . SER A 1 86 ? 39.080 17.044 55.936 1.00 1.98 86 SER A N 1
ATOM 1538 C CA . SER A 1 86 ? 38.462 18.359 55.786 1.00 2.10 86 SER A CA 1
ATOM 1539 C C . SER A 1 86 ? 38.819 18.983 54.442 1.00 1.93 86 SER A C 1
ATOM 1540 O O . SER A 1 86 ? 39.995 19.063 54.072 1.00 2.24 86 SER A O 1
ATOM 1548 N N . GLY A 1 87 ? 37.806 19.467 53.735 1.00 2.19 87 GLY A N 1
ATOM 1549 C CA . GLY A 1 87 ? 38.033 20.151 52.490 1.00 2.59 87 GLY A CA 1
ATOM 1550 C C . GLY A 1 87 ? 38.531 19.271 51.368 1.00 1.91 87 GLY A C 1
ATOM 1551 O O . GLY A 1 87 ? 38.977 19.773 50.348 1.00 2.53 87 GLY A O 1
ATOM 1555 N N . SER A 1 88 ? 38.433 17.945 51.508 1.00 2.17 88 SER A N 1
ATOM 1556 C CA . SER A 1 88 ? 38.801 17.069 50.410 1.00 2.01 88 SER A CA 1
ATOM 1557 C C . SER A 1 88 ? 37.923 17.340 49.199 1.00 2.37 88 SER A C 1
ATOM 1558 O O . SER A 1 88 ? 36.731 17.631 49.336 1.00 3.42 88 SER A O 1
ATOM 1566 N N . THR A 1 89 ? 38.513 17.173 48.017 1.00 3.35 89 THR A N 1
ATOM 1567 C CA . THR A 1 89 ? 37.765 17.278 46.773 1.00 3.88 89 THR A CA 1
ATOM 1568 C C . THR A 1 89 ? 37.602 15.918 46.107 1.00 3.51 89 THR A C 1
ATOM 1569 O O . THR A 1 89 ? 37.245 15.859 44.937 1.00 5.09 89 THR A O 1
ATOM 1580 N N . ILE A 1 90 ? 37.821 14.838 46.844 1.00 2.52 90 ILE A N 1
ATOM 1581 C CA . ILE A 1 90 ? 37.645 13.494 46.306 1.00 2.24 90 ILE A CA 1
ATOM 1582 C C . ILE A 1 90 ? 36.669 12.732 47.201 1.00 2.10 90 ILE A C 1
ATOM 1583 O O . ILE A 1 90 ? 36.771 12.770 48.431 1.00 2.76 90 ILE A O 1
ATOM 1599 N N . ASN A 1 91 ? 35.749 11.998 46.573 1.00 1.86 91 ASN A N 1
ATOM 1600 C CA . ASN A 1 91 ? 34.861 11.110 47.328 1.00 1.97 91 ASN A CA 1
ATOM 1601 C C . ASN A 1 91 ? 35.601 9.817 47.661 1.00 1.89 91 ASN A C 1
ATOM 1602 O O . ASN A 1 91 ? 35.496 8.819 46.965 1.00 2.72 91 ASN A O 1
ATOM 1613 N N . LYS A 1 92 ? 36.373 9.852 48.746 1.00 1.92 92 LYS A N 1
ATOM 1614 C CA . LYS A 1 92 ? 37.085 8.676 49.189 1.00 2.32 92 LYS A CA 1
ATOM 1615 C C . LYS A 1 92 ? 36.169 7.662 49.884 1.00 3.02 92 LYS A C 1
ATOM 1616 O O . LYS A 1 92 ? 36.550 6.504 50.059 1.00 4.52 92 LYS A O 1
ATOM 1635 N N . GLY A 1 93 ? 34.961 8.088 50.244 1.00 2.63 93 GLY A N 1
ATOM 1636 C CA . GLY A 1 93 ? 33.932 7.189 50.720 1.00 2.60 93 GLY A CA 1
ATOM 1637 C C . GLY A 1 93 ? 32.667 7.368 49.886 1.00 2.16 93 GLY A C 1
ATOM 1638 O O . GLY A 1 93 ? 32.580 8.252 49.019 1.00 2.60 93 GLY A O 1
ATOM 1642 N N . PHE A 1 94 ? 31.679 6.528 50.192 1.00 2.46 94 PHE A N 1
ATOM 1643 C CA . PHE A 1 94 ? 30.340 6.695 49.657 1.00 2.26 94 PHE A CA 1
ATOM 1644 C C . PHE A 1 94 ? 29.355 6.707 50.814 1.00 2.11 94 PHE A C 1
ATOM 1645 O O . PHE A 1 94 ? 29.601 6.146 51.878 1.00 2.56 94 PHE A O 1
ATOM 1662 N N . ALA A 1 95 ? 28.220 7.360 50.559 1.00 2.19 95 ALA A N 1
ATOM 1663 C CA . ALA A 1 95 ? 27.150 7.468 51.531 1.00 2.40 95 ALA A CA 1
ATOM 1664 C C . ALA A 1 95 ? 25.838 7.054 50.882 1.00 2.15 95 ALA A C 1
ATOM 1665 O O . ALA A 1 95 ? 25.585 7.390 49.737 1.00 3.82 95 ALA A O 1
ATOM 1672 N N . MET A 1 96 ? 25.024 6.335 51.630 1.00 2.62 96 MET A N 1
ATOM 1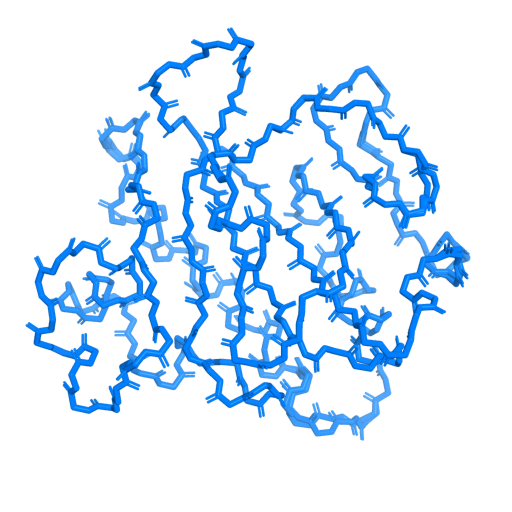673 C CA A MET A 1 96 ? 23.733 5.876 51.235 0.31 1.80 96 MET A CA 1
ATOM 1674 C CA B MET A 1 96 ? 23.664 6.009 51.160 0.69 2.08 96 MET A CA 1
ATOM 1675 C C . MET A 1 96 ? 22.698 6.520 52.187 1.00 1.82 96 MET A C 1
ATOM 1676 O O . MET A 1 96 ? 22.943 6.494 53.388 1.00 3.65 96 MET A O 1
ATOM 1703 N N . GLU A 1 97 ? 21.563 7.008 51.691 1.00 1.53 97 GLU A N 1
ATOM 1704 C CA . GLU A 1 97 ? 20.568 7.639 52.562 1.00 1.58 97 GLU A CA 1
ATOM 1705 C C . GLU A 1 97 ? 19.251 6.867 52.426 1.00 1.48 97 GLU A C 1
ATOM 1706 O O . GLU A 1 97 ? 18.791 6.565 51.312 1.00 2.13 97 GLU A O 1
ATOM 1718 N N . LEU A 1 98 ? 18.688 6.560 53.589 1.00 1.63 98 LEU A N 1
ATOM 1719 C CA . LEU A 1 98 ? 17.457 5.796 53.753 1.00 1.70 98 LEU A CA 1
ATOM 1720 C C . LEU A 1 98 ? 16.415 6.778 54.304 1.00 1.64 98 LEU A C 1
ATOM 1721 O O . LEU A 1 98 ? 16.510 7.196 55.462 1.00 2.08 98 LEU A O 1
ATOM 1737 N N . ASN A 1 99 ? 15.478 7.193 53.450 1.00 1.68 99 ASN A N 1
ATOM 1738 C CA . ASN A 1 99 ? 14.553 8.266 53.783 1.00 1.62 99 ASN A CA 1
ATOM 1739 C C . ASN A 1 99 ? 13.173 7.744 54.198 1.00 1.60 99 ASN A C 1
ATOM 1740 O O . ASN A 1 99 ? 12.833 6.574 54.027 1.00 2.04 99 ASN A O 1
ATOM 1751 N N . GLY A 1 100 ? 12.365 8.662 54.728 1.00 1.62 100 GLY A N 1
ATOM 1752 C CA . GLY A 1 100 ? 10.959 8.375 54.970 1.00 1.87 100 GLY A CA 1
ATOM 1753 C C . GLY A 1 100 ? 10.661 7.356 56.051 1.00 1.85 100 GLY A C 1
ATOM 1754 O O . GLY A 1 100 ? 9.683 6.610 55.938 1.00 2.99 100 GLY A O 1
ATOM 1758 N N . LEU A 1 101 ? 11.484 7.308 57.094 1.00 1.79 101 LEU A N 1
ATOM 1759 C CA . LEU A 1 101 ? 11.365 6.253 58.082 1.00 2.10 101 LEU A CA 1
ATOM 1760 C C . LEU A 1 101 ? 10.571 6.706 59.314 1.00 2.22 101 LEU A C 1
ATOM 1761 O O . LEU A 1 101 ? 10.845 7.763 59.900 1.00 2.51 101 LEU A O 1
ATOM 1777 N N . SER A 1 102 ? 9.619 5.878 59.743 1.00 2.21 102 SER A N 1
ATOM 1778 C CA . SER A 1 102 ? 9.004 6.113 61.032 1.00 2.49 102 SER A CA 1
ATOM 1779 C C . SER A 1 102 ? 10.028 5.889 62.142 1.00 2.43 102 SER A C 1
ATOM 1780 O O . SER A 1 102 ? 11.104 5.314 61.919 1.00 2.58 102 SER A O 1
ATOM 1788 N N . GLN A 1 103 ? 9.699 6.305 63.361 1.00 2.97 103 GLN A N 1
ATOM 1789 C CA A GLN A 1 103 ? 10.590 6.010 64.478 0.52 2.64 103 GLN A CA 1
ATOM 1790 C CA B GLN A 1 103 ? 10.555 6.016 64.513 0.48 3.23 103 GLN A CA 1
ATOM 1791 C C . GLN A 1 103 ? 10.882 4.521 64.576 1.00 3.12 103 GLN A C 1
ATOM 1792 O O . GLN A 1 103 ? 12.030 4.126 64.750 1.00 3.25 103 GLN A O 1
ATOM 1819 N N . GLU A 1 104 ? 9.843 3.692 64.488 1.00 3.85 104 GLU A N 1
ATOM 1820 C CA A GLU A 1 104 ? 10.048 2.258 64.629 0.61 3.76 104 GLU A CA 1
ATOM 1821 C CA B GLU A 1 104 ? 9.995 2.244 64.598 0.39 4.83 104 GLU A CA 1
ATOM 1822 C C . GLU A 1 104 ? 10.883 1.687 63.493 1.00 3.34 104 GLU A C 1
ATOM 1823 O O . GLU A 1 104 ? 11.746 0.850 63.735 1.00 4.10 104 GLU A O 1
ATOM 1846 N N . GLN A 1 105 ? 10.651 2.146 62.268 1.00 2.88 105 GLN A N 1
ATOM 1847 C CA . GLN A 1 105 ? 11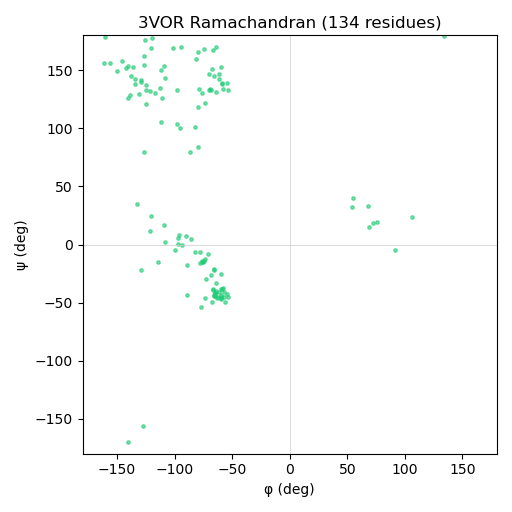.437 1.652 61.142 1.00 2.77 105 GLN A CA 1
ATOM 1848 C C . GLN A 1 105 ? 12.904 2.053 61.289 1.00 2.57 105 GLN A C 1
ATOM 1849 O O . GLN A 1 105 ? 13.809 1.256 61.059 1.00 3.06 105 GLN A O 1
ATOM 1863 N N . CYS A 1 106 ? 13.129 3.308 61.663 1.00 2.34 106 CYS A N 1
ATOM 1864 C CA . CYS A 1 106 ? 14.485 3.825 61.863 1.00 2.17 106 CYS A CA 1
ATOM 1865 C C . CYS A 1 106 ? 15.205 3.021 62.953 1.00 2.33 106 CYS A C 1
ATOM 1866 O O . CYS A 1 106 ? 16.355 2.601 62.761 1.00 2.69 106 CYS A O 1
ATOM 1873 N N . ARG A 1 107 ? 14.545 2.781 64.079 1.00 3.64 107 ARG A N 1
ATOM 1874 C CA A ARG A 1 107 ? 15.191 2.038 65.156 0.52 3.19 107 ARG A CA 1
ATOM 1875 C CA B ARG A 1 107 ? 15.215 2.071 65.149 0.48 3.04 107 ARG A CA 1
ATOM 1876 C C . ARG A 1 107 ? 15.484 0.608 64.751 1.00 2.93 107 ARG A C 1
ATOM 1877 O O . ARG A 1 107 ? 16.524 0.060 65.111 1.00 3.52 107 ARG A O 1
ATOM 1918 N N . SER A 1 108 ? 14.554 -0.002 64.035 1.00 3.23 108 SER A N 1
ATOM 1919 C CA . SER A 1 108 ? 14.753 -1.364 63.594 1.00 3.76 108 SER A CA 1
ATOM 1920 C C . SER A 1 108 ? 15.959 -1.463 62.653 1.00 3.38 108 SER A C 1
ATOM 1921 O O . SER A 1 108 ? 16.794 -2.357 62.793 1.00 3.97 108 SER A O 1
ATOM 1929 N N . ILE A 1 109 ? 16.050 -0.537 61.708 1.00 2.95 109 ILE A N 1
ATOM 1930 C CA . ILE A 1 109 ? 17.166 -0.558 60.781 1.00 2.73 109 ILE A CA 1
ATOM 1931 C C . ILE A 1 109 ? 18.491 -0.355 61.524 1.00 2.37 109 ILE A C 1
ATOM 1932 O O . ILE A 1 109 ? 19.460 -1.090 61.302 1.00 2.59 109 ILE A O 1
ATOM 1948 N N . LEU A 1 110 ? 18.552 0.624 62.422 1.00 2.49 110 LEU A N 1
ATOM 1949 C CA . LEU A 1 110 ? 19.786 0.828 63.180 1.00 2.41 110 LEU A CA 1
ATOM 1950 C C . LEU A 1 110 ? 20.161 -0.412 63.987 1.00 2.28 110 LEU A C 1
ATOM 1951 O O . LEU A 1 110 ? 21.352 -0.717 64.114 1.00 2.61 110 LEU A O 1
ATOM 1967 N N . GLY A 1 111 ? 19.172 -1.100 64.561 1.00 2.68 111 GLY A N 1
ATOM 1968 C CA . GLY A 1 111 ? 19.462 -2.297 65.332 1.00 2.67 111 GLY A CA 1
ATOM 1969 C C . GLY A 1 111 ? 20.020 -3.432 64.491 1.00 2.44 111 GLY A C 1
ATOM 1970 O O . GLY A 1 111 ? 20.657 -4.316 65.034 1.00 4.04 111 GLY A O 1
ATOM 1974 N N . GLN A 1 112 ? 19.783 -3.400 63.182 1.00 3.19 112 GLN A N 1
ATOM 1975 C CA A GLN A 1 112 ? 20.298 -4.428 62.291 0.75 2.98 112 GLN A CA 1
ATOM 1976 C CA B GLN A 1 112 ? 20.266 -4.431 62.281 0.25 2.23 112 GLN A CA 1
ATOM 1977 C C . GLN A 1 112 ? 21.626 -4.067 61.640 1.00 2.73 112 GLN A C 1
ATOM 1978 O O . GLN A 1 112 ? 22.450 -4.949 61.449 1.00 4.38 112 GLN A O 1
ATOM 2005 N N . VAL A 1 113 ? 21.848 -2.786 61.304 1.00 2.53 113 VAL A N 1
ATOM 2006 C CA . VAL A 1 113 ? 23.004 -2.407 60.499 1.00 2.98 113 VAL A CA 1
ATOM 2007 C C . VAL A 1 113 ? 24.024 -1.530 61.207 1.00 2.31 113 VAL A C 1
ATOM 2008 O O . VAL A 1 113 ? 25.117 -1.359 60.684 1.00 2.89 113 VAL A O 1
ATOM 2021 N N . GLY A 1 114 ? 23.657 -0.932 62.338 1.00 2.53 114 GLY A N 1
ATOM 2022 C CA . GLY A 1 114 ? 24.383 0.223 62.825 1.00 3.09 114 GLY A CA 1
ATOM 2023 C C . GLY A 1 114 ? 25.873 0.049 62.980 1.00 2.65 114 GLY A C 1
ATOM 2024 O O . GLY A 1 114 ? 26.653 0.912 62.590 1.00 3.69 114 GLY A O 1
ATOM 2028 N N . ASP A 1 115 ? 26.289 -1.071 63.563 1.00 2.52 115 ASP A N 1
ATOM 2029 C CA . ASP A 1 115 ? 27.692 -1.236 63.883 1.00 2.34 115 ASP A CA 1
ATOM 2030 C C . ASP A 1 115 ? 28.485 -1.880 62.743 1.00 2.88 115 ASP A C 1
ATOM 2031 O O . ASP A 1 115 ? 29.676 -2.145 62.877 1.00 4.31 115 ASP A O 1
ATOM 2040 N N . ASN A 1 116 ? 27.835 -2.061 61.596 1.00 2.76 116 ASN A N 1
ATOM 2041 C CA . ASN A 1 116 ? 28.498 -2.579 60.404 1.00 3.04 116 ASN A CA 1
ATOM 2042 C C . ASN A 1 116 ? 28.947 -1.491 59.430 1.00 3.38 116 ASN A C 1
ATOM 2043 O O . ASN A 1 116 ? 29.434 -1.802 58.357 1.00 5.64 116 ASN A O 1
ATOM 2054 N N . TRP A 1 117 ? 28.796 -0.230 59.825 1.00 2.53 117 TRP A N 1
ATOM 2055 C CA . TRP A 1 117 ? 29.178 0.926 59.009 1.00 2.48 117 TRP A CA 1
ATOM 2056 C C . TRP A 1 117 ? 30.040 1.844 59.855 1.00 2.56 117 TRP A C 1
ATOM 2057 O O . TRP A 1 117 ? 29.760 2.042 61.038 1.00 3.93 117 TRP A O 1
ATOM 2078 N N . GLU A 1 118 ? 31.063 2.425 59.234 1.00 3.75 118 GLU A N 1
ATOM 2079 C CA A GLU A 1 118 ? 31.945 3.312 59.977 0.24 3.27 118 GLU A CA 1
ATOM 2080 C CA B GLU A 1 118 ? 32.011 3.392 59.802 0.34 2.76 118 GLU A CA 1
ATOM 2081 C CA C GLU A 1 118 ? 31.896 3.257 60.074 0.41 2.40 118 GLU A CA 1
ATOM 2082 C C . GLU A 1 118 ? 31.330 4.678 60.253 1.00 2.41 118 GLU A C 1
ATOM 2083 O O . GLU A 1 118 ? 31.756 5.344 61.188 1.00 3.34 118 GLU A O 1
ATOM 2117 N N . TYR A 1 119 ? 30.339 5.086 59.450 1.00 1.93 119 TYR A N 1
ATOM 2118 C CA . TYR A 1 119 ? 29.630 6.340 59.666 1.00 1.77 119 TYR A CA 1
ATOM 2119 C C . TYR A 1 119 ? 28.131 6.069 59.615 1.00 1.54 119 TYR A C 1
ATOM 2120 O O . TYR A 1 119 ? 27.646 5.425 58.682 1.00 1.93 119 TYR A O 1
ATOM 2138 N N . VAL A 1 120 ? 27.432 6.558 60.634 1.00 1.66 120 VAL A N 1
ATOM 2139 C CA . VAL A 1 120 ? 25.993 6.431 60.731 1.00 1.59 120 VAL A CA 1
ATOM 2140 C C . VAL A 1 120 ? 25.434 7.737 61.289 1.00 1.67 120 VAL A C 1
ATOM 2141 O O . VAL A 1 120 ? 25.879 8.177 62.360 1.00 2.26 120 VAL A O 1
ATOM 2154 N N . ALA A 1 121 ? 24.470 8.333 60.590 1.00 1.92 121 ALA A N 1
ATOM 2155 C CA . ALA A 1 121 ? 23.831 9.541 61.080 1.00 2.10 121 ALA A CA 1
ATOM 2156 C C . ALA A 1 121 ? 22.322 9.420 60.871 1.00 2.25 121 ALA A C 1
ATOM 2157 O O . ALA A 1 121 ? 21.866 8.699 59.981 1.00 4.25 121 ALA A O 1
ATOM 2164 N N . VAL A 1 122 ? 21.581 10.116 61.722 1.00 2.61 122 VAL A N 1
ATOM 2165 C CA . VAL A 1 122 ? 20.125 10.174 61.625 1.00 2.56 122 VAL A CA 1
ATOM 2166 C C . VAL A 1 122 ? 19.717 11.617 61.347 1.00 2.56 122 VAL A C 1
ATOM 2167 O O . VAL A 1 122 ? 20.163 12.554 62.024 1.00 3.74 122 VAL A O 1
ATOM 2180 N N . GLY A 1 123 ? 18.873 11.776 60.326 1.00 2.53 123 GLY A N 1
ATOM 2181 C CA . GLY A 1 123 ? 18.307 13.052 59.939 1.00 3.05 123 GLY A CA 1
ATOM 2182 C C . GLY A 1 123 ? 16.794 12.953 59.857 1.00 2.46 123 GLY A C 1
ATOM 2183 O O . GLY A 1 123 ? 16.170 12.105 60.489 1.00 2.95 123 GLY A O 1
ATOM 2187 N N . THR A 1 124 ? 16.220 13.856 59.073 1.00 2.22 124 THR A N 1
ATOM 2188 C CA . THR A 1 124 ? 14.775 13.996 58.953 1.00 2.26 124 THR A CA 1
ATOM 2189 C C . THR A 1 124 ? 14.335 14.085 57.491 1.00 1.98 124 THR A C 1
ATOM 2190 O O . THR A 1 124 ? 13.373 14.770 57.170 1.00 3.24 124 THR A O 1
ATOM 2201 N N . SER A 1 125 ? 15.022 13.376 56.604 1.00 2.04 125 SER A N 1
ATOM 2202 C CA A SER A 1 125 ? 14.704 13.404 55.165 0.19 2.44 125 SER A CA 1
ATOM 2203 C CA B SER A 1 125 ? 14.692 13.467 55.190 0.81 1.58 125 SER A CA 1
ATOM 2204 C C . SER A 1 125 ? 13.431 12.642 54.872 1.00 1.80 125 SER A C 1
ATOM 2205 O O . SER A 1 125 ? 13.396 11.432 55.101 1.00 1.94 125 SER A O 1
ATOM 2220 N N . PRO A 1 126 ? 12.400 13.302 54.332 1.00 1.69 126 PRO A N 1
ATOM 2221 C CA . PRO A 1 126 ? 11.150 12.613 54.063 1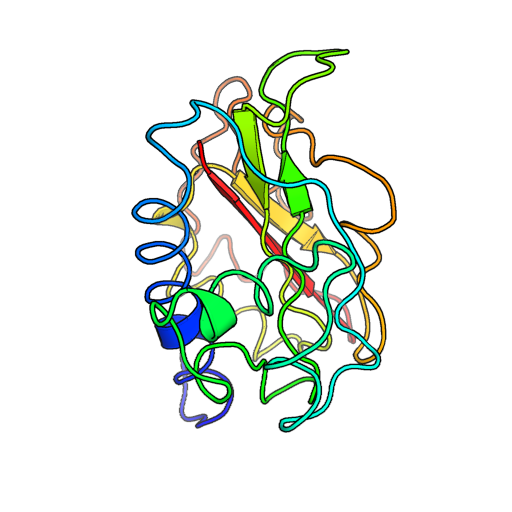.00 1.65 126 PRO A CA 1
ATOM 2222 C C . PRO A 1 126 ? 11.218 11.809 52.771 1.00 1.58 126 PRO A C 1
ATOM 2223 O O . PRO A 1 126 ? 12.097 11.992 51.921 1.00 1.83 126 PRO A O 1
ATOM 2234 N N . SER A 1 127 ? 10.238 10.925 52.598 1.00 1.79 127 SER A N 1
ATOM 2235 C CA . SER A 1 127 ? 10.045 10.284 51.306 1.00 1.68 127 SER A CA 1
ATOM 2236 C C . SER A 1 127 ? 9.917 11.371 50.250 1.00 1.74 127 SER A C 1
ATOM 2237 O O . SER A 1 127 ? 9.266 12.394 50.452 1.00 2.65 127 SER A O 1
ATOM 2245 N N . GLY A 1 128 ? 10.552 11.134 49.108 1.00 1.63 128 GLY A N 1
ATOM 2246 C CA . GLY A 1 128 ? 10.621 12.121 48.049 1.00 2.07 128 GLY A CA 1
ATOM 2247 C C . GLY A 1 128 ? 11.837 13.044 48.099 1.00 2.14 128 GLY A C 1
ATOM 2248 O O . GLY A 1 128 ? 12.005 13.827 47.174 1.00 3.14 128 GLY A O 1
ATOM 2252 N N . SER A 1 129 ? 12.666 12.930 49.142 1.00 1.95 129 SER A N 1
ATOM 2253 C CA . SER A 1 129 ? 13.812 13.812 49.294 1.00 1.91 129 SER A CA 1
ATOM 2254 C C . SER A 1 129 ? 15.025 13.054 49.860 1.00 1.56 129 SER A C 1
ATOM 2255 O O . SER A 1 129 ? 14.874 12.128 50.651 1.00 1.90 129 SER A O 1
ATOM 2263 N N . TYR A 1 130 ? 16.209 13.553 49.490 1.00 1.63 130 TYR A N 1
ATOM 2264 C CA . TYR A 1 130 ? 17.483 13.129 50.083 1.00 1.72 130 TYR A CA 1
ATOM 2265 C C . TYR A 1 130 ? 18.231 14.367 50.571 1.00 2.02 130 TYR A C 1
ATOM 2266 O O . TYR A 1 130 ? 19.129 14.883 49.912 1.00 2.81 130 TYR A O 1
ATOM 2284 N N . ASP A 1 131 ? 17.821 14.844 51.740 1.00 2.13 131 ASP A N 1
ATOM 2285 C CA . ASP A 1 131 ? 18.310 16.114 52.232 1.00 2.83 131 ASP A CA 1
ATOM 2286 C C . ASP A 1 131 ? 19.797 16.076 52.562 1.00 3.02 131 ASP A C 1
ATOM 2287 O O . ASP A 1 131 ? 20.509 17.043 52.282 1.00 5.07 131 ASP A O 1
ATOM 2296 N N . ALA A 1 132 ? 20.296 14.989 53.137 1.00 2.71 132 ALA A N 1
ATOM 2297 C CA . ALA A 1 132 ? 21.709 14.937 53.455 1.00 2.85 132 ALA A CA 1
ATOM 2298 C C . ALA A 1 132 ? 22.552 14.901 52.173 1.00 2.44 132 ALA A C 1
ATOM 2299 O O . ALA A 1 132 ? 23.503 15.652 52.015 1.00 3.17 132 ALA A O 1
ATOM 2306 N N . LEU A 1 133 ? 22.207 14.013 51.247 1.00 2.15 133 LEU A N 1
ATOM 2307 C CA . LEU A 1 133 ? 23.054 13.861 50.066 1.00 2.13 133 LEU A CA 1
ATOM 2308 C C . LEU A 1 133 ? 23.034 15.115 49.192 1.00 2.30 133 LEU A C 1
ATOM 2309 O O . LEU A 1 133 ? 24.055 15.500 48.621 1.00 3.01 133 LEU A O 1
ATOM 2325 N N . SER A 1 134 ? 21.873 15.746 49.071 1.00 2.68 134 SER A N 1
ATOM 2326 C CA A SER A 1 134 ? 21.784 16.934 48.256 0.55 2.97 134 SER A CA 1
ATOM 2327 C CA B SER A 1 134 ? 21.781 16.953 48.252 0.45 2.48 134 SER A CA 1
ATOM 2328 C C . SER A 1 134 ? 22.614 18.093 48.845 1.00 2.51 134 SER A C 1
ATOM 2329 O O . SER A 1 134 ? 23.034 18.995 48.122 1.00 3.48 134 SER A O 1
ATOM 2344 N N . ALA A 1 135 ? 22.869 18.060 50.150 1.00 2.55 135 ALA A N 1
ATOM 2345 C CA . ALA A 1 135 ? 23.651 19.090 50.796 1.00 3.21 135 ALA A CA 1
ATOM 2346 C C . ALA A 1 135 ? 25.144 18.984 50.498 1.00 2.95 135 ALA A C 1
ATOM 2347 O O . ALA A 1 135 ? 25.865 19.949 50.762 1.00 4.28 135 ALA A O 1
ATOM 2354 N N . GLY A 1 136 ? 25.622 17.869 49.954 1.00 3.09 136 GLY A N 1
ATOM 2355 C CA . GLY A 1 136 ? 27.031 17.729 49.606 1.00 3.51 136 GLY A CA 1
ATOM 2356 C C . GLY A 1 136 ? 27.604 16.406 50.075 1.00 2.75 136 GLY A C 1
ATOM 2357 O O . GLY A 1 136 ? 26.933 15.578 50.668 1.00 3.58 136 GLY A O 1
ATOM 2361 N N . ALA A 1 137 ? 28.877 16.215 49.785 1.00 3.57 137 ALA A N 1
ATOM 2362 C CA . ALA A 1 137 ? 29.560 15.015 50.231 1.00 3.23 137 ALA A CA 1
ATOM 2363 C C . ALA A 1 137 ? 29.488 14.937 51.755 1.00 2.86 137 ALA A C 1
ATOM 2364 O O . ALA A 1 137 ? 29.681 15.926 52.460 1.00 5.01 137 ALA A O 1
ATOM 2371 N N . VAL A 1 138 ? 29.240 13.742 52.260 1.00 2.44 138 VAL A N 1
ATOM 2372 C CA . VAL A 1 138 ? 29.059 13.523 53.684 1.00 2.09 138 VAL A CA 1
ATOM 2373 C C . VAL A 1 138 ? 30.416 13.544 54.400 1.00 1.96 138 VAL A C 1
ATOM 2374 O O . VAL A 1 138 ? 31.349 12.859 53.998 1.00 2.30 138 VAL A O 1
ATOM 2387 N N . ASN A 1 139 ? 30.487 14.317 55.480 1.00 2.23 139 ASN A N 1
ATOM 2388 C CA . ASN A 1 139 ? 31.696 14.413 56.272 1.00 2.24 139 ASN A CA 1
ATOM 2389 C C . ASN A 1 139 ? 31.797 13.240 57.258 1.00 2.20 139 ASN A C 1
ATOM 2390 O O . ASN A 1 139 ? 31.163 13.239 58.318 1.00 2.77 139 ASN A O 1
ATOM 2401 N N . MET A 1 140 ? 32.608 12.241 56.915 1.00 2.29 140 MET A N 1
ATOM 2402 C CA . MET A 1 140 ? 32.711 11.054 57.747 1.00 2.28 140 MET A CA 1
ATOM 2403 C C . MET A 1 140 ? 33.430 11.277 59.075 1.00 2.47 140 MET A C 1
ATOM 2404 O O . MET A 1 140 ? 33.426 10.370 59.903 1.00 3.20 140 MET A O 1
ATOM 2418 N N . LEU A 1 141 ? 34.025 12.453 59.269 1.00 2.73 141 LEU A N 1
ATOM 2419 C CA A LEU A 1 141 ? 34.796 12.701 60.481 0.60 2.89 141 LEU A CA 1
ATOM 2420 C CA B LEU A 1 141 ? 34.846 12.786 60.438 0.40 3.92 141 LEU A CA 1
ATOM 2421 C C . LEU A 1 141 ? 34.105 13.670 61.443 1.00 3.01 141 LEU A C 1
ATOM 2422 O O . LEU A 1 141 ? 34.689 14.071 62.445 1.00 3.79 141 LEU A O 1
ATOM 2453 N N . ALA A 1 142 ? 32.839 14.010 61.193 1.00 3.31 142 ALA A N 1
ATOM 2454 C CA . ALA A 1 142 ? 32.108 14.845 62.147 1.00 3.88 142 ALA A CA 1
ATOM 2455 C C . ALA A 1 142 ? 32.047 14.163 63.508 1.00 3.74 142 ALA A C 1
ATOM 2456 O O . ALA A 1 142 ? 31.822 12.965 63.604 1.00 3.65 142 ALA A O 1
ATOM 2463 N N . ALA A 1 143 ? 32.227 14.934 64.575 1.00 4.59 143 ALA A N 1
ATOM 2464 C CA . ALA A 1 143 ? 32.168 14.377 65.920 1.00 5.26 143 ALA A CA 1
ATOM 2465 C C . ALA A 1 143 ? 30.792 13.772 66.206 1.00 4.77 143 ALA A C 1
ATOM 2466 O O . ALA A 1 143 ? 29.754 14.318 65.805 1.00 5.20 143 ALA A O 1
ATOM 2473 N N . THR A 1 144 ? 30.787 12.661 66.929 1.00 4.68 144 THR A N 1
ATOM 2474 C CA . THR A 1 144 ? 29.543 12.018 67.296 1.00 4.52 144 THR A CA 1
ATOM 2475 C C . THR A 1 144 ? 28.844 12.747 68.441 1.00 4.62 144 THR A C 1
ATOM 2476 O O . THR A 1 144 ? 29.471 13.446 69.244 1.00 6.22 144 THR A O 1
ATOM 2487 N N A ASP A 1 145 ? 27.543 12.520 68.484 0.62 4.43 145 ASP A N 1
ATOM 2488 N N B ASP A 1 145 ? 27.520 12.650 68.489 0.38 4.43 145 ASP A N 1
ATOM 2489 C CA A ASP A 1 145 ? 26.700 12.885 69.598 0.62 4.78 145 ASP A CA 1
ATOM 2490 C CA B ASP A 1 145 ? 26.747 13.329 69.530 0.38 4.18 145 ASP A CA 1
ATOM 2491 C C A ASP A 1 145 ? 25.669 11.763 69.776 0.62 5.79 145 ASP A C 1
ATOM 2492 C C B ASP A 1 145 ? 25.629 12.494 70.137 0.38 5.03 145 ASP A C 1
ATOM 2493 O O A ASP A 1 145 ? 25.687 10.777 69.034 0.62 7.16 145 ASP A O 1
ATOM 2494 O O B ASP A 1 145 ? 24.841 13.021 70.911 0.38 7.00 145 ASP A O 1
ATOM 2511 N N A ASN A 1 146 ? 24.793 11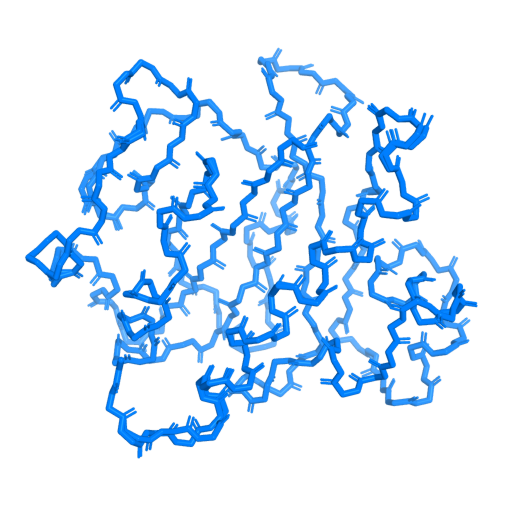.868 70.762 0.62 7.07 146 ASN A N 1
ATOM 2512 N N B ASN A 1 146 ? 25.531 11.219 69.788 0.38 5.71 146 ASN A N 1
ATOM 2513 C CA A ASN A 1 146 ? 23.934 10.732 71.053 0.62 9.05 146 ASN A CA 1
ATOM 2514 C CA B ASN A 1 146 ? 24.521 10.347 70.391 0.38 8.02 146 ASN A CA 1
ATOM 2515 C C A ASN A 1 146 ? 22.654 10.677 70.245 0.62 7.55 146 ASN A C 1
ATOM 2516 C C B ASN A 1 146 ? 23.103 10.469 69.838 0.38 6.33 146 ASN A C 1
ATOM 2517 O O A ASN A 1 146 ? 21.896 9.726 70.374 0.62 9.18 146 ASN A O 1
ATOM 2518 O O B ASN A 1 146 ? 22.296 9.569 70.049 0.38 7.26 146 ASN A O 1
ATOM 2539 N N A THR A 1 147 ? 22.433 11.658 69.380 0.62 6.86 147 THR A N 1
ATOM 2540 N N B THR A 1 147 ? 22.773 11.571 69.172 0.38 6.82 147 THR A N 1
ATOM 2541 C CA A THR A 1 147 ? 21.168 11.740 68.670 0.62 7.60 147 THR A CA 1
ATOM 2542 C CA B THR A 1 147 ? 21.393 11.803 68.747 0.38 7.69 147 THR A CA 1
ATOM 2543 C C A THR A 1 147 ? 21.254 11.807 67.142 0.62 7.07 147 THR A C 1
ATOM 2544 C C B THR A 1 147 ? 21.258 11.898 67.230 0.38 6.63 147 THR A C 1
ATOM 2545 O O A THR A 1 147 ? 20.365 11.300 66.456 0.62 8.21 147 THR A O 1
ATOM 2546 O O B THR A 1 147 ? 20.240 11.513 66.658 0.38 6.16 147 THR A O 1
ATOM 2567 N N . THR A 1 148 ? 22.283 12.453 66.602 1.00 6.87 148 THR A N 1
ATOM 2568 C CA . THR A 1 148 ? 22.319 12.749 65.178 1.00 6.02 148 THR A CA 1
ATOM 2569 C C . THR A 1 148 ? 23.505 12.082 64.489 1.00 4.46 148 THR A C 1
ATOM 2570 O O . THR A 1 148 ? 23.321 11.245 63.635 1.00 5.67 148 THR A O 1
ATOM 2581 N N . ILE A 1 149 ? 24.722 12.427 64.902 1.00 4.24 149 ILE A N 1
ATOM 2582 C CA . ILE A 1 149 ? 25.906 11.800 64.331 1.00 3.19 149 ILE A CA 1
ATOM 2583 C C . ILE A 1 149 ? 26.264 10.652 65.269 1.00 2.75 149 ILE A C 1
ATOM 2584 O O . ILE A 1 149 ? 26.800 10.862 66.355 1.00 4.74 149 ILE A O 1
ATOM 2600 N N . LEU A 1 150 ? 25.875 9.434 64.885 1.00 2.32 150 LEU A N 1
ATOM 2601 C CA . LEU A 1 150 ? 25.914 8.317 65.820 1.00 2.40 150 LEU A CA 1
ATOM 2602 C C . LEU A 1 150 ? 27.252 7.568 65.827 1.00 2.21 150 LEU A C 1
ATOM 2603 O O . LEU A 1 150 ? 27.739 7.179 66.895 1.00 3.00 150 LEU A O 1
ATOM 2619 N N . ARG A 1 151 ? 27.797 7.326 64.642 1.00 2.13 151 ARG A N 1
ATOM 2620 C CA . ARG A 1 151 ? 29.105 6.706 64.477 1.00 2.01 151 ARG A CA 1
ATOM 2621 C C . ARG A 1 151 ? 29.855 7.516 63.428 1.00 1.76 151 ARG A C 1
ATOM 2622 O O . ARG A 1 151 ? 29.270 7.953 62.436 1.00 2.08 151 ARG A O 1
ATOM 2643 N N . SER A 1 152 ? 31.157 7.687 63.630 1.00 1.95 152 SER A N 1
ATOM 2644 C CA . SER A 1 152 ? 31.960 8.374 62.637 1.00 1.99 152 SER A CA 1
ATOM 2645 C C . SER A 1 152 ? 33.424 8.030 62.843 1.00 2.18 152 SER A C 1
ATOM 2646 O O . SER A 1 152 ? 33.795 7.295 63.766 1.00 2.69 152 SER A O 1
ATOM 2654 N N . LEU A 1 153 ? 34.254 8.580 61.959 1.00 2.27 153 LEU A N 1
ATOM 2655 C CA . LEU A 1 153 ? 35.706 8.431 62.041 1.00 2.55 153 LEU A CA 1
ATOM 2656 C C . LEU A 1 153 ? 36.358 9.467 62.958 1.00 2.61 153 LEU A C 1
ATOM 2657 O O . LEU A 1 153 ? 37.586 9.492 63.084 1.00 3.58 153 LEU A O 1
ATOM 2673 N N . ALA A 1 154 ? 35.561 10.299 63.630 1.00 2.55 154 ALA A N 1
ATOM 2674 C CA . ALA A 1 154 ? 36.090 11.205 64.635 1.00 2.75 154 ALA A CA 1
ATOM 2675 C C . ALA A 1 154 ? 36.686 10.440 65.823 1.00 2.69 154 ALA A C 1
ATOM 2676 O O . ALA A 1 154 ? 36.489 9.234 65.980 1.00 3.43 154 ALA A O 1
ATOM 2683 N N . ALA A 1 155 ? 37.383 11.163 66.690 1.00 2.95 155 ALA A N 1
ATOM 2684 C CA . ALA A 1 155 ? 37.885 10.573 67.919 1.00 3.46 155 ALA A CA 1
ATOM 2685 C C . ALA A 1 155 ? 36.737 9.911 68.673 1.00 3.35 155 ALA A C 1
ATOM 2686 O O . ALA A 1 155 ? 35.676 10.499 68.860 1.00 4.16 155 ALA A O 1
ATOM 2693 N N . ASN A 1 156 ? 36.967 8.685 69.119 1.00 3.42 156 ASN A N 1
ATOM 2694 C CA . ASN A 1 156 ? 35.960 7.940 69.862 1.00 4.02 156 ASN A CA 1
ATOM 2695 C C . ASN A 1 156 ? 34.625 7.830 69.124 1.00 4.16 156 ASN A C 1
ATOM 2696 O O . ASN A 1 156 ? 33.568 7.757 69.721 1.00 5.01 156 ASN A O 1
ATOM 2707 N N . GLY A 1 157 ? 34.689 7.778 67.807 1.00 3.82 157 GLY A N 1
ATOM 2708 C CA . GLY A 1 157 ? 33.485 7.765 67.003 1.00 3.79 157 GLY A CA 1
ATOM 2709 C C . GLY A 1 157 ? 32.881 6.405 66.717 1.00 3.28 157 GLY A C 1
ATOM 2710 O O . GLY A 1 157 ? 31.774 6.354 66.189 1.00 3.42 157 GLY A O 1
ATOM 2714 N N A GLN A 1 158 ? 33.558 5.300 66.997 0.67 4.52 158 GLN A N 1
ATOM 2715 N N B GLN A 1 158 ? 33.598 5.353 67.140 0.33 4.17 158 GLN A N 1
ATOM 2716 C CA A GLN A 1 158 ? 32.969 3.995 66.666 0.67 5.34 158 GLN A CA 1
ATOM 2717 C CA B GLN A 1 158 ? 33.171 3.951 67.008 0.33 3.77 158 GLN A CA 1
ATOM 2718 C C A GLN A 1 158 ? 32.119 3.475 67.840 0.67 4.25 158 GLN A C 1
ATOM 2719 C C B GLN A 1 158 ? 32.212 3.566 68.116 0.33 3.76 158 GLN A C 1
ATOM 2720 O O A GLN A 1 158 ? 32.397 2.439 68.436 0.67 4.53 158 GLN A O 1
ATOM 2721 O O B GLN A 1 158 ? 32.493 2.671 68.932 0.33 4.14 158 GLN A O 1
ATOM 2748 N N . VAL A 1 159 ? 31.067 4.235 68.141 1.00 4.47 159 VAL A N 1
ATOM 2749 C CA . VAL A 1 159 ? 30.132 3.992 69.224 1.00 3.11 159 VAL A CA 1
ATOM 2750 C C . VAL A 1 159 ? 29.313 2.741 68.927 1.00 3.03 159 VAL A C 1
ATOM 2751 O O . VAL A 1 159 ? 28.804 2.578 67.818 1.00 3.73 159 VAL A O 1
ATOM 2765 N N . SER A 1 160 ? 29.144 1.869 69.913 1.00 3.54 160 SER A N 1
ATOM 2766 C CA . SER A 1 160 ? 28.280 0.713 69.715 1.00 3.42 160 SER A CA 1
ATOM 2767 C C . SER A 1 160 ? 26.824 1.130 69.865 1.00 3.16 160 SER A C 1
ATOM 2768 O O . SER A 1 160 ? 26.378 1.573 70.930 1.00 4.05 160 SER A O 1
ATOM 2776 N N . LEU A 1 161 ? 26.070 0.962 68.784 1.00 2.52 161 LEU A N 1
ATOM 2777 C CA . LEU A 1 161 ? 24.666 1.342 68.772 1.00 2.21 161 LEU A CA 1
ATOM 2778 C C . LEU A 1 161 ? 23.823 0.180 69.306 1.00 2.05 161 LEU A C 1
ATOM 2779 O O . LEU A 1 161 ? 23.226 -0.609 68.575 1.00 2.43 161 LEU A O 1
ATOM 2795 N N . THR A 1 162 ? 23.826 0.084 70.632 1.00 2.15 162 THR A N 1
ATOM 2796 C CA . THR A 1 162 ? 23.060 -0.902 71.367 1.00 2.18 162 THR A CA 1
ATOM 2797 C C . THR A 1 162 ? 21.584 -0.507 71.360 1.00 2.21 162 THR A C 1
ATOM 2798 O O . THR A 1 162 ? 21.209 0.624 71.017 1.00 2.55 162 THR A O 1
ATOM 2809 N N . ALA A 1 163 ? 20.734 -1.440 71.792 1.00 2.62 163 ALA A N 1
ATOM 2810 C CA . ALA A 1 163 ? 19.303 -1.140 71.890 1.00 2.92 163 ALA A CA 1
ATOM 2811 C C . ALA A 1 163 ? 19.072 0.109 72.732 1.00 3.17 163 ALA A C 1
ATOM 2812 O O . ALA A 1 163 ? 18.227 0.947 72.399 1.00 4.00 163 ALA A O 1
ATOM 2819 N N . GLU A 1 164 ? 19.785 0.234 73.841 1.00 3.80 164 GLU A N 1
ATOM 2820 C CA A GLU A 1 164 ? 19.648 1.361 74.746 0.69 4.78 164 GLU A CA 1
ATOM 2821 C CA B GLU A 1 164 ? 19.534 1.385 74.698 0.31 3.73 164 GLU A CA 1
ATOM 2822 C C . GLU A 1 164 ? 19.999 2.674 74.040 1.00 4.61 164 GLU A C 1
ATOM 2823 O O . GLU A 1 164 ? 19.305 3.699 74.162 1.00 6.42 164 GLU A O 1
ATOM 2846 N N . LYS A 1 165 ? 21.129 2.675 73.329 1.00 4.25 165 LYS A N 1
ATOM 2847 C CA A LYS A 1 165 ? 21.554 3.891 72.662 0.73 4.10 165 LYS A CA 1
ATOM 2848 C CA B LYS A 1 165 ? 21.559 3.893 72.667 0.27 4.53 165 LYS A CA 1
ATOM 2849 C C . LYS A 1 165 ? 20.579 4.272 71.550 1.00 4.17 165 LYS A C 1
ATOM 2850 O O . LYS A 1 165 ? 20.339 5.451 71.294 1.00 5.29 165 LYS A O 1
ATOM 2887 N N . ILE A 1 166 ? 20.013 3.281 70.870 1.00 3.86 166 ILE A N 1
ATOM 2888 C CA . ILE A 1 166 ? 19.091 3.557 69.782 1.00 4.36 166 ILE A CA 1
ATOM 2889 C C . ILE A 1 166 ? 17.793 4.229 70.287 1.00 5.18 166 ILE A C 1
ATOM 2890 O O . ILE A 1 166 ? 17.161 4.961 69.537 1.00 6.01 166 ILE A O 1
ATOM 2906 N N A LEU A 1 167 ? 17.310 3.846 71.450 0.46 5.53 167 LEU A N 1
ATOM 2907 N N B LEU A 1 167 ? 17.550 4.169 71.609 0.54 5.01 167 LEU A N 1
ATOM 2908 C CA A LEU A 1 167 ? 16.068 4.427 71.910 0.46 5.57 167 LEU A CA 1
ATOM 2909 C CA B LEU A 1 167 ? 16.417 4.892 72.228 0.54 5.27 167 LEU A CA 1
ATOM 2910 C C A LEU A 1 167 ? 16.147 5.966 71.913 0.46 5.52 167 LEU A C 1
ATOM 2911 C C B LEU A 1 167 ? 16.621 6.401 72.241 0.54 4.99 167 LEU A C 1
ATOM 2912 O O A LEU A 1 167 ? 15.115 6.647 71.870 0.46 7.13 167 LEU A O 1
ATOM 2913 O O B LEU A 1 167 ? 15.668 7.148 72.378 0.54 7.02 167 LEU A O 1
ATOM 2944 N N A LYS A 1 168 ? 17.372 6.494 71.927 0.46 6.21 168 LYS A N 1
ATOM 2945 N N B LYS A 1 168 ? 17.864 6.853 72.122 0.54 4.43 168 LYS A N 1
ATOM 2946 C CA A LYS A 1 168 ? 17.649 7.932 72.100 0.46 7.24 168 LYS A CA 1
ATOM 2947 C CA B LYS A 1 168 ? 18.133 8.276 72.118 0.54 4.78 168 LYS A CA 1
ATOM 2948 C C A LYS A 1 168 ? 17.734 8.740 70.795 0.46 6.16 168 LYS A C 1
ATOM 2949 C C B LYS A 1 168 ? 18.054 8.854 70.707 0.54 4.76 168 LYS A C 1
ATOM 2950 O O A LYS A 1 168 ? 17.798 9.968 70.802 0.46 7.03 168 LYS A O 1
ATOM 2951 O O B LYS A 1 168 ? 18.256 10.063 70.554 0.54 4.89 168 LYS A O 1
ATOM 2988 N N . THR A 1 169 ? 17.755 8.022 69.689 1.00 5.89 169 THR A N 1
ATOM 2989 C CA . THR A 1 169 ? 17.733 8.558 68.341 1.00 4.74 169 THR A CA 1
ATOM 2990 C C . THR A 1 169 ? 16.456 8.078 67.619 1.00 3.34 169 THR A C 1
ATOM 2991 O O . THR A 1 169 ? 15.576 7.427 68.199 1.00 4.17 169 THR A O 1
ATOM 3003 N N . CYS A 1 170 ? 16.342 8.461 66.352 1.00 3.08 170 CYS A N 1
ATOM 3004 C CA . CYS A 1 170 ? 15.127 8.194 65.578 1.00 3.06 170 CYS A CA 1
ATOM 3005 C C . CYS A 1 170 ? 13.894 8.744 66.290 1.00 3.85 170 CYS A C 1
ATOM 3006 O O . CYS A 1 170 ? 12.833 8.138 66.251 1.00 5.51 170 CYS A O 1
ATOM 3013 N N . THR A 1 171 ? 14.030 9.920 66.884 1.00 3.71 171 THR A N 1
ATOM 3014 C CA . THR A 1 171 ? 13.017 10.448 67.788 1.00 4.26 171 THR A CA 1
ATOM 3015 C C . THR A 1 171 ? 12.001 11.371 67.112 1.00 5.38 171 THR A C 1
ATOM 3016 O O . THR A 1 171 ? 11.109 11.869 67.783 1.00 6.90 171 THR A O 1
ATOM 3027 N N . ALA A 1 172 ? 12.126 11.606 65.810 1.00 4.94 172 ALA A N 1
ATOM 3028 C CA . ALA A 1 172 ? 11.176 12.462 65.105 1.00 5.85 172 ALA A CA 1
ATOM 3029 C C . ALA A 1 172 ? 10.071 11.635 64.472 1.00 4.43 172 ALA A C 1
ATOM 3030 O O . ALA A 1 172 ? 10.137 10.422 64.399 1.00 4.37 172 ALA A O 1
ATOM 3037 N N . THR A 1 173 ? 9.031 12.310 63.986 1.00 5.43 173 THR A N 1
ATOM 3038 C CA . THR A 1 173 ? 7.994 11.567 63.281 1.00 4.41 173 THR A CA 1
ATOM 3039 C C . THR A 1 173 ? 8.470 11.108 61.893 1.00 3.34 173 THR A C 1
ATOM 3040 O O . THR A 1 173 ? 7.971 10.105 61.407 1.00 5.43 173 THR A O 1
ATOM 3051 N N . VAL A 1 174 ? 9.380 11.857 61.270 1.00 2.69 174 VAL A N 1
ATOM 3052 C CA . VAL A 1 174 ? 9.960 11.505 59.978 1.00 2.93 174 VAL A CA 1
ATOM 3053 C C . VAL A 1 174 ? 11.467 11.500 60.182 1.00 2.60 174 VAL A C 1
ATOM 3054 O O . VAL A 1 174 ? 12.055 12.503 60.567 1.00 3.69 174 VAL A O 1
ATOM 3067 N N . ASN A 1 175 ? 12.078 10.347 59.931 1.00 2.20 175 ASN A N 1
ATOM 3068 C CA . ASN A 1 175 ? 13.490 10.141 60.158 1.00 2.58 175 ASN A CA 1
ATOM 3069 C C . ASN A 1 175 ? 14.156 9.625 58.894 1.00 2.05 175 ASN A C 1
ATOM 3070 O O . ASN A 1 175 ? 13.515 9.081 57.998 1.00 2.69 175 ASN A O 1
ATOM 3081 N N . SER A 1 176 ? 15.476 9.743 58.862 1.00 2.12 176 SER A N 1
ATOM 3082 C CA . SER A 1 176 ? 16.269 9.166 57.800 1.00 1.74 176 SER A CA 1
ATOM 3083 C C . SER A 1 176 ? 17.593 8.711 58.393 1.00 1.68 176 SER A C 1
ATOM 3084 O O . SER A 1 176 ? 18.009 9.203 59.451 1.00 2.52 176 SER A O 1
ATOM 3092 N N . ILE A 1 177 ? 18.241 7.778 57.708 1.00 1.63 177 ILE A N 1
ATOM 3093 C CA . ILE A 1 177 ? 19.543 7.273 58.135 1.00 1.80 177 ILE A CA 1
ATOM 3094 C C . ILE A 1 177 ? 20.510 7.457 56.977 1.00 1.74 177 ILE A C 1
ATOM 3095 O O . ILE A 1 177 ? 20.199 7.071 55.837 1.00 2.78 177 ILE A O 1
ATOM 3111 N N . THR A 1 178 ? 21.691 7.990 57.268 1.00 1.99 178 THR A N 1
ATOM 3112 C CA . THR A 1 178 ? 22.778 8.026 56.312 1.00 1.84 178 THR A CA 1
ATOM 3113 C C . THR A 1 178 ? 23.872 7.072 56.802 1.00 1.69 178 THR A C 1
ATOM 3114 O O . THR A 1 178 ? 24.320 7.154 57.946 1.00 3.16 178 THR A O 1
ATOM 3125 N N . LEU A 1 179 ? 24.267 6.156 55.931 1.00 1.86 179 LEU A N 1
ATOM 3126 C CA . LEU A 1 179 ? 25.329 5.193 56.179 1.00 1.90 179 LEU A CA 1
ATOM 3127 C C . LEU A 1 179 ? 26.478 5.539 55.250 1.00 2.31 179 LEU A C 1
ATOM 3128 O O . LEU A 1 179 ? 26.258 5.753 54.061 1.00 3.67 179 LEU A O 1
ATOM 3144 N N . ALA A 1 180 ? 27.711 5.553 55.752 1.00 1.75 180 ALA A N 1
ATOM 3145 C CA . ALA A 1 180 ? 28.833 5.823 54.849 1.00 1.87 180 ALA A CA 1
ATOM 3146 C C . ALA A 1 180 ? 30.009 4.925 55.199 1.00 1.87 180 ALA A C 1
ATOM 3147 O O . ALA A 1 180 ? 30.179 4.484 56.346 1.00 2.36 180 ALA A O 1
ATOM 3154 N N . SER A 1 181 ? 30.817 4.678 54.171 1.00 2.48 181 SER A N 1
ATOM 3155 C CA . SER A 1 181 ? 31.980 3.827 54.289 1.00 3.07 181 SER A CA 1
ATOM 3156 C C . SER A 1 181 ? 33.056 4.278 53.324 1.00 2.60 181 SER A C 1
ATOM 3157 O O . SER A 1 181 ? 32.760 4.723 52.222 1.00 3.55 181 SER A O 1
ATOM 3165 N N . ARG A 1 182 ? 34.304 4.050 53.730 1.00 2.91 182 ARG A N 1
ATOM 3166 C CA . ARG A 1 182 ? 35.396 3.952 52.786 1.00 4.44 182 ARG A CA 1
ATOM 3167 C C . ARG A 1 182 ? 35.275 2.683 51.908 1.00 8.00 182 ARG A C 1
ATOM 3168 O O . ARG A 1 182 ? 35.872 2.585 50.819 1.00 7.27 182 ARG A O 1
#